Protein AF-A0A9P8F0V7-F1 (afdb_monomer_lite)

InterPro domains:
  IPR040892 RPN1, N-terminal [PF17781] (66-333)

Sequence (333 aa):
DNRPNITMAQDDKPVADKGKAPAEKQTTEVPGAKEPHEQTTKDGKKPVDLPADELNEEDQKLKDELDMLVERLLESDKSLYKPALEAIKTSIKTATSSMTAVPKPLKFLRPHYEKLEQTYESWPAGDDKNSLADTLSVLGMTYADEDRTDTLKYRLLAPSGDLGSWGHEYMRHLALEIGSDYQKRLNEERDADELVTLCLALVPFFLKHNAEADAVDILSELEMIEAIADHVDENTYARVCLYMVSMVPLLTYPDNDRFLHTAHDIYRKHNQLPHALTLAIRLNDFDLIKSDFYSTKDKNMRRQLAFVLARQKIPLELDDDEKEADPELQECL

Organism: Aureobasidium melanogenum (NCBI:txid46634)

Radius of gyration: 31.92 Å; chains: 1; bounding box: 82×89×91 Å

Foldseek 3Di:
DDDDDDDDDDDDDDDDDDDDDDDDDDDDDDDDDDDDDDDDDDDDDDPCPDPPVPQDPVLVVLLVLLVVLLVQLLDPDPVSLVVSLVVLLVQQLVQVVPVPDDGSSLVSCLVCLVVLVVSLVPDDDDPSSLSSLCVSLQSCLVNDDPPDLSVQVSCLVNVDDDPPSNHDVSLLSNLVSLLVVLVVCVVVVHDNVSSVVVLVVSLLVCQVVVNLVSNQVSCVSNVNNLCNLVNDDPVRLVVNLVNLQVCLVVDDPPVSVVSLVSNLSSCVVVVVLVSNLVSCVVNVPPVSNVCSLVVDPDPVVNLVSLLVCVVVVNDDDDDPVVCVVDVVSVVSD

Structure (mmCIF, N/CA/C/O backbone):
data_AF-A0A9P8F0V7-F1
#
_entry.id   AF-A0A9P8F0V7-F1
#
loop_
_atom_site.group_PDB
_atom_site.id
_atom_site.type_symbol
_atom_site.label_atom_id
_atom_site.label_alt_id
_atom_site.label_comp_id
_atom_site.label_asym_id
_atom_site.label_entity_id
_atom_site.label_seq_id
_atom_site.pdbx_PDB_ins_code
_atom_site.Cartn_x
_atom_site.Cartn_y
_atom_site.Cartn_z
_atom_site.occupancy
_atom_site.B_iso_or_equiv
_atom_site.auth_seq_id
_atom_site.auth_comp_id
_atom_site.auth_asym_id
_atom_site.auth_atom_id
_atom_site.pdbx_PDB_model_num
ATOM 1 N N . ASP A 1 1 ? 50.069 65.762 -10.484 1.00 34.88 1 ASP A N 1
ATOM 2 C CA . ASP A 1 1 ? 49.483 64.900 -9.447 1.00 34.88 1 ASP A CA 1
ATOM 3 C C . ASP A 1 1 ? 48.415 63.978 -10.007 1.00 34.88 1 ASP A C 1
ATOM 5 O O . ASP A 1 1 ? 47.607 64.408 -10.816 1.00 34.88 1 ASP A O 1
ATOM 9 N N . ASN A 1 2 ? 48.479 62.722 -9.560 1.00 36.66 2 ASN A N 1
ATOM 10 C CA . ASN A 1 2 ? 47.506 61.626 -9.642 1.00 36.66 2 ASN A CA 1
ATOM 11 C C . ASN A 1 2 ? 47.060 61.032 -10.997 1.00 36.66 2 ASN A C 1
ATOM 13 O O . ASN A 1 2 ? 46.128 61.474 -11.660 1.00 36.66 2 ASN A O 1
ATOM 17 N N . ARG A 1 3 ? 47.665 59.875 -11.282 1.00 26.27 3 ARG A N 1
ATOM 18 C CA . ARG A 1 3 ? 47.062 58.645 -11.841 1.00 26.27 3 ARG A CA 1
ATOM 19 C C . ARG A 1 3 ? 46.771 57.676 -10.657 1.00 26.27 3 ARG A C 1
ATOM 21 O O . ARG A 1 3 ? 47.371 57.928 -9.612 1.00 26.27 3 ARG A O 1
ATOM 28 N N . PRO A 1 4 ? 46.060 56.522 -10.782 1.00 46.91 4 PRO A N 1
ATOM 29 C CA . PRO A 1 4 ? 45.237 55.987 -11.891 1.00 46.91 4 PRO A CA 1
ATOM 30 C C . PRO A 1 4 ? 43.990 55.116 -11.488 1.00 46.91 4 PRO A C 1
ATOM 32 O O . PRO A 1 4 ? 43.710 54.906 -10.316 1.00 46.91 4 PRO A O 1
ATOM 35 N N . ASN A 1 5 ? 43.297 54.610 -12.531 1.00 30.62 5 ASN A N 1
ATOM 36 C CA . ASN A 1 5 ? 42.738 53.258 -12.818 1.00 30.62 5 ASN A CA 1
ATOM 37 C C . ASN A 1 5 ? 42.004 52.410 -11.762 1.00 30.62 5 ASN A C 1
ATOM 39 O O . ASN A 1 5 ? 42.528 52.134 -10.693 1.00 30.62 5 ASN A O 1
ATOM 43 N N . ILE A 1 6 ? 40.765 51.978 -12.053 1.00 31.33 6 ILE A N 1
ATOM 44 C CA . ILE A 1 6 ? 40.335 50.776 -12.831 1.00 31.33 6 ILE A CA 1
ATOM 45 C C . ILE A 1 6 ? 40.713 49.459 -12.134 1.00 31.33 6 ILE A C 1
ATOM 47 O O . ILE A 1 6 ? 41.853 49.006 -12.174 1.00 31.33 6 ILE A O 1
ATOM 51 N N . THR A 1 7 ? 39.690 48.849 -11.541 1.00 29.36 7 THR A N 1
ATOM 52 C CA . THR A 1 7 ? 39.641 47.562 -10.843 1.00 29.36 7 THR A CA 1
ATOM 53 C C . THR A 1 7 ? 39.190 46.445 -11.788 1.00 29.36 7 THR A C 1
ATOM 55 O O . THR A 1 7 ? 38.130 46.586 -12.390 1.00 29.36 7 THR A O 1
ATOM 58 N N . MET A 1 8 ? 39.932 45.327 -11.853 1.00 30.00 8 MET A N 1
ATOM 59 C CA . MET A 1 8 ? 39.407 43.951 -11.990 1.00 30.00 8 MET A CA 1
ATOM 60 C C . MET A 1 8 ? 40.475 42.877 -11.664 1.00 30.00 8 MET A C 1
ATOM 62 O O . MET A 1 8 ? 41.580 42.933 -12.189 1.00 30.00 8 MET A O 1
ATOM 66 N N . ALA A 1 9 ? 40.036 41.902 -10.847 1.00 29.39 9 ALA A N 1
ATOM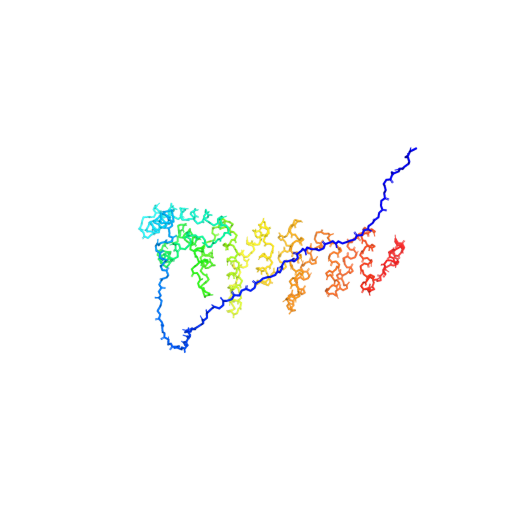 67 C CA . ALA A 1 9 ? 40.393 40.472 -10.721 1.00 29.39 9 ALA A CA 1
ATOM 68 C C . ALA A 1 9 ? 41.805 40.005 -10.275 1.00 29.39 9 ALA A C 1
ATOM 70 O O . ALA A 1 9 ? 42.769 40.163 -11.014 1.00 29.39 9 ALA A O 1
ATOM 71 N N . GLN A 1 10 ? 41.896 39.294 -9.132 1.00 27.19 10 GLN A N 1
ATOM 72 C CA . GLN A 1 10 ? 42.041 37.815 -9.043 1.00 27.19 10 GLN A CA 1
ATOM 73 C C . GLN A 1 10 ? 42.170 37.298 -7.585 1.00 27.19 10 GLN A C 1
ATOM 75 O O . GLN A 1 10 ? 42.544 38.043 -6.684 1.00 27.19 10 GLN A O 1
ATOM 80 N N . ASP A 1 11 ? 41.782 36.028 -7.413 1.00 27.75 11 ASP A N 1
ATOM 81 C CA . ASP A 1 11 ? 41.590 35.184 -6.217 1.00 27.75 11 ASP A CA 1
ATOM 82 C C . ASP A 1 11 ? 42.740 35.069 -5.192 1.00 27.75 11 ASP A C 1
ATOM 84 O O . ASP A 1 11 ? 43.901 35.027 -5.582 1.00 27.75 11 ASP A O 1
ATOM 88 N N . ASP A 1 12 ? 42.400 34.860 -3.903 1.00 28.06 12 ASP A N 1
ATOM 89 C CA . ASP A 1 12 ? 42.905 33.713 -3.114 1.00 28.06 12 ASP A CA 1
ATOM 90 C C . ASP A 1 12 ? 42.147 33.479 -1.777 1.00 28.06 12 ASP A C 1
ATOM 92 O O . ASP A 1 12 ? 41.493 34.363 -1.227 1.00 28.06 12 ASP A O 1
ATOM 96 N N . LYS A 1 13 ? 42.203 32.229 -1.302 1.00 31.02 13 LYS A N 1
ATOM 97 C CA . LYS A 1 13 ? 41.287 31.504 -0.380 1.00 31.02 13 LYS A CA 1
ATOM 98 C C . LYS A 1 13 ? 41.606 31.669 1.150 1.00 31.02 13 LYS A C 1
ATOM 100 O O . LYS A 1 13 ? 42.444 32.491 1.497 1.00 31.02 13 LYS A O 1
ATOM 105 N N . PRO A 1 14 ? 40.920 30.977 2.103 1.00 31.06 14 PRO A N 1
ATOM 106 C CA . PRO A 1 14 ? 40.156 31.565 3.218 1.00 31.06 14 PRO A CA 1
ATOM 107 C C . PRO A 1 14 ? 40.859 31.617 4.601 1.00 31.06 14 PRO A C 1
ATOM 109 O O . PRO A 1 14 ? 41.816 30.894 4.865 1.00 31.06 14 PRO A O 1
ATOM 112 N N . VAL A 1 15 ? 40.311 32.428 5.521 1.00 27.83 15 VAL A N 1
ATOM 113 C CA . VAL A 1 15 ? 40.761 32.600 6.921 1.00 27.83 15 VAL A CA 1
ATOM 114 C C . VAL A 1 15 ? 39.892 31.789 7.893 1.00 27.83 15 VAL A C 1
ATOM 116 O O . VAL A 1 15 ? 38.668 31.907 7.882 1.00 27.83 15 VAL A O 1
ATOM 119 N N . ALA A 1 16 ? 40.553 30.996 8.744 1.00 27.53 16 ALA A N 1
ATOM 120 C CA . ALA A 1 16 ? 39.988 30.213 9.841 1.00 27.53 16 ALA A CA 1
ATOM 121 C C . ALA A 1 16 ? 39.921 31.001 11.168 1.00 27.53 16 ALA A C 1
ATOM 123 O O . ALA A 1 16 ? 40.722 31.901 11.428 1.00 27.53 16 ALA A O 1
ATOM 124 N N . ASP A 1 17 ? 38.935 30.619 11.979 1.00 27.30 17 ASP A N 1
ATOM 125 C CA . ASP A 1 17 ? 38.439 31.254 13.201 1.00 27.30 17 ASP A CA 1
ATOM 126 C C . ASP A 1 17 ? 39.315 31.011 14.453 1.00 27.30 17 ASP A C 1
ATOM 128 O O . ASP A 1 17 ? 40.096 30.063 14.541 1.00 27.30 17 ASP A O 1
ATOM 132 N N . LYS A 1 18 ? 39.200 31.930 15.418 1.00 27.50 18 LYS A N 1
ATOM 133 C CA . LYS A 1 18 ? 40.089 32.163 16.564 1.00 27.50 18 LYS A CA 1
ATOM 134 C C . LYS A 1 18 ? 39.850 31.205 17.736 1.00 27.50 18 LYS A C 1
ATOM 136 O O . LYS A 1 18 ? 38.777 31.180 18.331 1.00 27.50 18 LYS A O 1
ATOM 141 N N . GLY A 1 19 ? 40.926 30.552 18.178 1.00 23.08 19 GLY A N 1
ATOM 142 C CA . GLY A 1 19 ? 41.027 29.897 19.484 1.00 23.08 19 GLY A CA 1
ATOM 143 C C . GLY A 1 19 ? 41.285 30.874 20.642 1.00 23.08 19 GLY A C 1
ATOM 144 O O . GLY A 1 19 ? 41.915 31.922 20.478 1.00 23.08 19 GLY A O 1
ATOM 145 N N . LYS A 1 20 ? 40.826 30.496 21.840 1.00 23.73 20 LYS A N 1
ATOM 146 C CA . LYS A 1 20 ? 41.122 31.151 23.122 1.00 23.73 20 LYS A CA 1
ATOM 147 C C . LYS A 1 20 ? 41.532 30.072 24.134 1.00 23.73 20 LYS A C 1
ATOM 149 O O . LYS A 1 20 ? 40.838 29.073 24.282 1.00 23.73 20 LYS A O 1
ATOM 154 N N . ALA A 1 21 ? 42.656 30.286 24.808 1.00 25.12 21 ALA A N 1
ATOM 155 C CA . ALA A 1 21 ? 43.204 29.469 25.897 1.00 25.12 21 ALA A CA 1
ATOM 156 C C . ALA A 1 21 ? 43.548 30.406 27.095 1.00 25.12 21 ALA A C 1
ATOM 158 O O . ALA A 1 21 ? 43.317 31.612 26.977 1.00 25.12 21 ALA A O 1
ATOM 159 N N . PRO A 1 22 ? 44.167 29.941 28.201 1.00 39.72 22 PRO A N 1
ATOM 160 C CA . PRO A 1 22 ? 43.560 29.200 29.323 1.00 39.72 22 PRO A CA 1
ATOM 161 C C . PRO A 1 22 ? 43.941 29.801 30.711 1.00 39.72 22 PRO A C 1
ATOM 163 O O . PRO A 1 22 ? 44.794 30.681 30.775 1.00 39.72 22 PRO A O 1
ATOM 166 N N . ALA A 1 23 ? 43.386 29.294 31.828 1.00 24.83 23 ALA A N 1
ATOM 167 C CA . ALA A 1 23 ? 44.034 29.323 33.161 1.00 24.83 23 ALA A CA 1
ATOM 168 C C . ALA A 1 23 ? 43.355 28.380 34.190 1.00 24.83 23 ALA A C 1
ATOM 170 O O . ALA A 1 23 ? 42.135 28.374 34.320 1.00 24.83 23 ALA A O 1
ATOM 171 N N . GLU A 1 24 ? 44.183 27.605 34.909 1.00 24.91 24 GLU A N 1
ATOM 172 C CA . GLU A 1 24 ? 43.903 26.674 36.032 1.00 24.91 24 GLU A CA 1
ATOM 173 C C . GLU A 1 24 ? 43.417 27.424 37.314 1.00 24.91 24 GLU A C 1
ATOM 175 O O . GLU A 1 24 ? 43.541 28.643 37.362 1.00 24.91 24 GLU A O 1
ATOM 180 N N . LYS A 1 25 ? 42.919 26.855 38.436 1.00 24.56 25 LYS A N 1
ATOM 181 C CA . LYS A 1 25 ? 43.299 25.652 39.217 1.00 24.56 25 LYS A CA 1
ATOM 182 C C . LYS A 1 25 ? 42.359 25.492 40.452 1.00 24.56 25 LYS A C 1
ATOM 184 O O . LYS A 1 25 ? 41.793 26.485 40.889 1.00 24.56 25 LYS A O 1
ATOM 189 N N . GLN A 1 26 ? 42.369 24.292 41.063 1.00 24.73 26 GLN A N 1
ATOM 190 C CA . GLN A 1 26 ? 41.984 23.888 42.450 1.00 24.73 26 GLN A CA 1
ATOM 191 C C . GLN A 1 26 ? 40.694 23.056 42.701 1.00 24.73 26 GLN A C 1
ATOM 193 O O . GLN A 1 26 ? 39.624 23.577 42.979 1.00 24.73 26 GLN A O 1
ATOM 198 N N . THR A 1 27 ? 40.888 21.723 42.659 1.00 21.28 27 THR A N 1
ATOM 199 C CA . THR A 1 27 ? 40.663 20.692 43.716 1.00 21.28 27 THR A CA 1
ATOM 200 C C . THR A 1 27 ? 39.453 20.755 44.663 1.00 21.28 27 THR A C 1
ATOM 202 O O . THR A 1 27 ? 39.392 21.653 45.495 1.00 21.28 27 THR A O 1
ATOM 205 N N . THR A 1 28 ? 38.653 19.672 44.718 1.00 24.14 28 THR A N 1
ATOM 206 C CA . THR A 1 28 ? 38.555 18.728 45.874 1.00 24.14 28 THR A CA 1
ATOM 207 C C . THR A 1 28 ? 37.617 17.519 45.610 1.00 24.14 28 THR A C 1
ATOM 209 O O . THR A 1 28 ? 36.479 17.687 45.203 1.00 24.14 28 THR A O 1
ATOM 212 N N . GLU A 1 29 ? 38.177 16.316 45.817 1.00 23.73 29 GLU A N 1
ATOM 213 C CA . GLU A 1 29 ? 37.651 15.071 46.441 1.00 23.73 29 GLU A CA 1
ATOM 214 C C . GLU A 1 29 ? 36.341 14.345 45.992 1.00 23.73 29 GLU A C 1
ATOM 216 O O . GLU A 1 29 ? 35.234 14.865 46.026 1.00 23.73 29 GLU A O 1
ATOM 221 N N . VAL A 1 30 ? 36.521 13.051 45.662 1.00 26.77 30 VAL A N 1
ATOM 222 C CA . VAL A 1 30 ? 35.570 11.902 45.499 1.00 26.77 30 VAL A CA 1
ATOM 223 C C . VAL A 1 30 ? 35.423 11.203 46.897 1.00 26.77 30 VAL A C 1
ATOM 225 O O . VAL A 1 30 ? 36.204 11.617 47.757 1.00 26.77 30 VAL A O 1
ATOM 228 N N . PRO A 1 31 ? 34.613 10.138 47.219 1.00 32.41 31 PRO A N 1
ATOM 229 C CA . PRO A 1 31 ? 33.881 9.169 46.367 1.00 32.41 31 PRO A CA 1
ATOM 230 C C . PRO A 1 31 ? 32.564 8.493 46.895 1.00 32.41 31 PRO A C 1
ATOM 232 O O . PRO A 1 31 ? 32.312 8.393 48.088 1.00 32.41 31 PRO A O 1
ATOM 235 N N . GLY A 1 32 ? 31.827 7.826 45.986 1.00 21.11 32 GLY A N 1
ATOM 236 C CA . GLY A 1 32 ? 31.455 6.399 46.148 1.00 21.11 32 GLY A CA 1
ATOM 237 C C . GLY A 1 32 ? 30.018 5.987 46.543 1.00 21.11 32 GLY A C 1
ATOM 238 O O . GLY A 1 32 ? 29.579 6.271 47.648 1.00 21.11 32 GLY A O 1
ATOM 239 N N . ALA A 1 33 ? 29.369 5.177 45.685 1.00 24.16 33 ALA A N 1
ATOM 240 C CA . ALA A 1 33 ? 28.512 4.004 46.003 1.00 24.16 33 ALA A CA 1
ATOM 241 C C . ALA A 1 33 ? 27.995 3.394 44.672 1.00 24.16 33 ALA A C 1
ATOM 243 O O . ALA A 1 33 ? 27.236 4.040 43.965 1.00 24.16 33 ALA A O 1
ATOM 244 N N . LYS A 1 34 ? 28.602 2.328 44.127 1.00 24.28 34 LYS A N 1
ATOM 245 C CA . LYS A 1 34 ? 28.298 0.888 44.318 1.00 24.28 34 LYS A CA 1
ATOM 246 C C . LYS A 1 34 ? 26.862 0.474 43.953 1.00 24.28 34 LYS A C 1
ATOM 248 O O . LYS A 1 34 ? 25.959 0.589 44.773 1.00 24.28 34 LYS A O 1
ATOM 253 N N . GLU A 1 35 ? 26.721 -0.123 42.769 1.00 25.16 35 GLU A N 1
ATOM 254 C CA . GLU A 1 35 ? 25.718 -1.164 42.499 1.00 25.16 35 GLU A CA 1
ATOM 255 C C . GLU A 1 35 ? 25.999 -2.421 43.343 1.00 25.16 35 GLU A C 1
ATOM 257 O O . GLU A 1 35 ? 27.136 -2.641 43.787 1.00 25.16 35 GLU A O 1
ATOM 262 N N . PRO A 1 36 ? 24.977 -3.270 43.543 1.00 29.27 36 PRO A N 1
ATOM 263 C CA . PRO A 1 36 ? 25.096 -4.614 42.978 1.00 29.27 36 PRO A CA 1
ATOM 264 C C . PRO A 1 36 ? 23.799 -5.175 42.364 1.00 29.27 36 PRO A C 1
ATOM 266 O O . PRO A 1 36 ? 22.681 -4.864 42.768 1.00 29.27 36 PRO A O 1
ATOM 269 N N . HIS A 1 37 ? 24.016 -6.068 41.405 1.00 25.61 37 HIS A N 1
ATOM 270 C CA . HIS A 1 37 ? 23.063 -6.885 40.659 1.00 25.61 37 HIS A CA 1
ATOM 271 C C . HIS A 1 37 ? 22.753 -8.195 41.426 1.00 25.61 37 HIS A C 1
ATOM 273 O O . HIS A 1 37 ? 23.705 -8.826 41.871 1.00 25.61 37 HIS A O 1
ATOM 279 N N . GLU A 1 38 ? 21.480 -8.612 41.569 1.00 23.61 38 GLU A N 1
ATOM 280 C CA . GLU A 1 38 ? 20.943 -9.950 41.183 1.00 23.61 38 GLU A CA 1
ATOM 281 C C . GLU A 1 38 ? 19.494 -10.245 41.656 1.00 23.61 38 GLU A C 1
ATOM 283 O O . GLU A 1 38 ? 19.180 -10.229 42.840 1.00 23.61 38 GLU A O 1
ATOM 288 N N . GLN A 1 39 ? 18.655 -10.563 40.657 1.00 24.97 39 GLN A N 1
ATOM 289 C CA . GLN A 1 39 ? 17.572 -11.563 40.557 1.00 24.97 39 GLN A CA 1
ATOM 290 C C . GLN A 1 39 ? 16.617 -11.857 41.736 1.00 24.97 39 GLN A C 1
ATOM 292 O O . GLN A 1 39 ? 17.000 -12.417 42.754 1.00 24.97 39 GLN A O 1
ATOM 297 N N . THR A 1 40 ? 15.306 -11.708 41.481 1.00 22.69 40 THR A N 1
ATOM 298 C CA . THR A 1 40 ? 14.284 -12.753 41.735 1.00 22.69 40 THR A CA 1
ATOM 299 C C . THR A 1 40 ? 13.003 -12.503 40.917 1.00 22.69 40 THR A C 1
ATOM 301 O O . THR A 1 40 ? 12.556 -11.380 40.721 1.00 22.69 40 THR A O 1
ATOM 304 N N . THR A 1 41 ? 12.437 -13.602 40.425 1.00 23.75 41 THR A N 1
ATOM 305 C CA . THR A 1 41 ? 11.204 -13.794 39.642 1.00 23.75 41 THR A CA 1
ATOM 306 C C . THR A 1 41 ? 9.900 -13.529 40.417 1.00 23.75 41 THR A C 1
ATOM 308 O O . THR A 1 41 ? 9.802 -14.009 41.547 1.00 23.75 41 THR A O 1
ATOM 311 N N . LYS A 1 42 ? 8.869 -12.937 39.781 1.00 23.66 42 LYS A N 1
ATOM 312 C CA . LYS A 1 42 ? 7.484 -13.472 39.624 1.00 23.66 42 LYS A CA 1
ATOM 313 C C . LYS A 1 42 ? 6.452 -12.402 39.224 1.00 23.66 42 LYS A C 1
ATOM 315 O O . LYS A 1 42 ? 6.444 -11.308 39.772 1.00 23.66 42 LYS A O 1
ATOM 320 N N . ASP A 1 43 ? 5.578 -12.825 38.309 1.00 27.84 43 ASP A N 1
ATOM 321 C CA . ASP A 1 43 ? 4.181 -12.444 38.057 1.00 27.84 43 ASP A CA 1
ATOM 322 C C . ASP A 1 43 ? 3.559 -11.261 38.811 1.00 27.84 43 ASP A C 1
ATOM 324 O O . ASP A 1 43 ? 3.469 -11.239 40.039 1.00 27.84 43 ASP A O 1
ATOM 328 N N . GLY A 1 44 ? 2.949 -10.364 38.035 1.00 26.66 44 GLY A N 1
ATOM 329 C CA . GLY A 1 44 ? 1.997 -9.387 38.543 1.00 26.66 44 GLY A CA 1
ATOM 330 C C . GLY A 1 44 ? 1.577 -8.374 37.489 1.00 26.66 44 GLY A C 1
ATOM 331 O O . GLY A 1 44 ? 2.093 -7.260 37.473 1.00 26.66 44 GLY A O 1
ATOM 332 N N . LYS A 1 45 ? 0.611 -8.757 36.642 1.00 42.59 45 LYS A N 1
ATOM 333 C CA . LYS A 1 45 ? -0.242 -7.852 35.852 1.00 42.59 45 LYS A CA 1
ATOM 334 C C . LYS A 1 45 ? -0.647 -6.660 36.736 1.00 42.59 45 LYS A C 1
ATOM 336 O O . LYS A 1 45 ? -1.424 -6.827 37.675 1.00 42.59 45 LYS A O 1
ATOM 341 N N . LYS A 1 46 ? -0.124 -5.466 36.454 1.00 29.50 46 LYS A N 1
ATOM 342 C CA . LYS A 1 46 ? -0.699 -4.208 36.941 1.00 29.50 46 LYS A CA 1
ATOM 343 C C . LYS A 1 46 ? -1.283 -3.471 35.740 1.00 29.50 46 LYS A C 1
ATOM 345 O O . LYS A 1 46 ? -0.563 -3.313 34.754 1.00 29.50 46 LYS A O 1
ATOM 350 N N . PRO A 1 47 ? -2.554 -3.039 35.794 1.00 36.72 47 PRO A N 1
ATOM 351 C CA . PRO A 1 47 ? -3.071 -2.118 34.800 1.00 36.72 47 PRO A CA 1
ATOM 352 C C . PRO A 1 47 ? -2.235 -0.843 34.902 1.00 36.72 47 PRO A C 1
ATOM 354 O O . PRO A 1 47 ? -1.990 -0.341 36.002 1.00 36.72 47 PRO A O 1
ATOM 357 N N . VAL A 1 48 ? -1.744 -0.355 33.768 1.00 39.25 48 VAL A N 1
ATOM 358 C CA . VAL A 1 48 ? -1.124 0.967 33.696 1.00 39.25 48 VAL A CA 1
ATOM 359 C C . VAL A 1 48 ? -2.263 1.978 33.779 1.00 39.25 48 VAL A C 1
ATOM 361 O O . VAL A 1 48 ? -2.767 2.447 32.765 1.00 39.25 48 VAL A O 1
ATOM 364 N N . ASP A 1 49 ? -2.723 2.241 34.997 1.00 46.62 49 ASP A N 1
ATOM 365 C CA . ASP A 1 49 ? -3.487 3.443 35.296 1.00 46.62 49 ASP A CA 1
ATOM 366 C C . ASP A 1 49 ? -2.451 4.569 35.395 1.00 46.62 49 ASP A C 1
ATOM 368 O O . ASP A 1 49 ? -1.535 4.517 36.224 1.00 46.62 49 ASP A O 1
ATOM 372 N N . LEU A 1 50 ? -2.506 5.517 34.460 1.00 43.78 50 LEU A N 1
ATOM 373 C CA . LEU A 1 50 ? -1.622 6.681 34.475 1.00 43.78 50 LEU A CA 1
ATOM 374 C C . LEU A 1 50 ? -1.848 7.459 35.783 1.00 43.78 50 LEU A C 1
ATOM 376 O O . LEU A 1 50 ? -2.998 7.601 36.206 1.00 43.78 50 LEU A O 1
ATOM 380 N N . PRO A 1 51 ? -0.794 7.992 36.428 1.00 44.81 51 PRO A N 1
ATOM 381 C CA . PRO A 1 51 ? -0.985 8.919 37.533 1.00 44.81 51 PRO A CA 1
ATOM 382 C C . PRO A 1 51 ? -1.833 10.103 37.049 1.00 44.81 51 PRO A C 1
ATOM 384 O O . PRO A 1 51 ? -1.529 10.722 36.031 1.00 44.81 51 PRO A O 1
ATOM 387 N N . ALA A 1 52 ? -2.903 10.406 37.787 1.00 48.44 52 ALA A N 1
ATOM 388 C CA . ALA A 1 52 ? -3.874 11.457 37.471 1.00 48.44 52 ALA A CA 1
ATOM 389 C C . ALA A 1 52 ? -3.260 12.871 37.338 1.00 48.44 52 ALA A C 1
ATOM 391 O O . ALA A 1 52 ? -3.933 13.782 36.869 1.00 48.44 52 ALA A O 1
ATOM 392 N N . ASP A 1 53 ? -1.985 13.044 37.701 1.00 45.12 53 ASP A N 1
ATOM 393 C CA . ASP A 1 53 ? -1.256 14.317 37.692 1.00 45.12 53 ASP A CA 1
ATOM 394 C C . ASP A 1 53 ? -0.730 14.761 36.305 1.00 45.12 53 ASP A C 1
ATOM 396 O O . ASP A 1 53 ? -0.162 15.847 36.200 1.00 45.12 53 ASP A O 1
ATOM 400 N N . GLU A 1 54 ? -0.927 13.983 35.228 1.00 52.91 54 GLU A N 1
ATOM 401 C CA . GLU A 1 54 ? -0.583 14.393 33.844 1.00 52.91 54 GLU A CA 1
ATOM 402 C C . GLU A 1 54 ? -1.796 14.686 32.938 1.00 52.91 54 GLU A C 1
ATOM 404 O O . GLU A 1 54 ? -1.626 15.101 31.788 1.00 52.91 54 GLU A O 1
ATOM 409 N N . LEU A 1 55 ? -3.027 14.489 33.420 1.00 57.44 55 LEU A N 1
ATOM 410 C CA . LEU A 1 55 ? -4.235 14.768 32.639 1.00 57.44 55 LEU A CA 1
ATOM 411 C C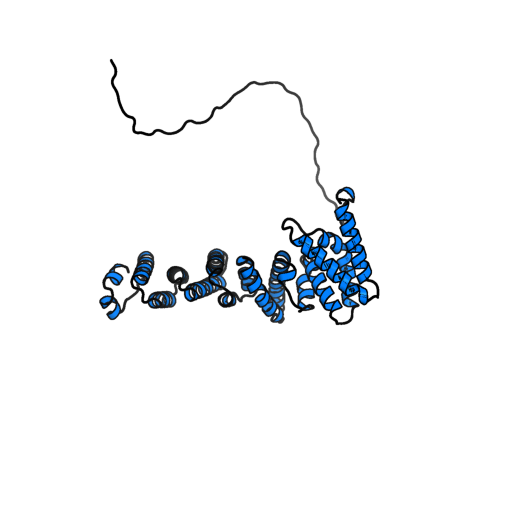 . LEU A 1 55 ? -4.625 16.239 32.802 1.00 57.44 55 LEU A C 1
ATOM 413 O O . LEU A 1 55 ? -5.019 16.679 33.880 1.00 57.44 55 LEU A O 1
ATOM 417 N N . ASN A 1 56 ? -4.531 17.010 31.718 1.00 79.00 56 ASN A N 1
ATOM 418 C CA . ASN A 1 56 ? -5.071 18.368 31.687 1.00 79.00 56 ASN A CA 1
ATOM 419 C C . ASN A 1 56 ? -6.606 18.316 31.866 1.00 79.00 56 ASN A C 1
ATOM 421 O O . ASN A 1 56 ? -7.228 17.315 31.506 1.00 79.00 56 ASN A O 1
ATOM 425 N N . GLU A 1 57 ? -7.251 19.380 32.363 1.00 80.44 57 GLU A N 1
ATOM 426 C CA . GLU A 1 57 ? -8.713 19.381 32.610 1.00 80.44 57 GLU A CA 1
ATOM 427 C C . GLU A 1 57 ? -9.543 19.014 31.363 1.00 80.44 57 GLU A C 1
ATOM 429 O O . GLU A 1 57 ? -10.637 18.461 31.470 1.00 80.44 57 GLU A O 1
ATOM 434 N N . GLU A 1 58 ? -9.028 19.310 30.169 1.00 79.00 58 GLU A N 1
ATOM 435 C CA . GLU A 1 58 ? -9.641 18.928 28.892 1.00 79.00 58 GLU A CA 1
ATOM 436 C C . GLU A 1 58 ? -9.550 17.422 28.610 1.00 79.00 58 GLU A C 1
ATOM 438 O O . GLU A 1 58 ? -10.508 16.836 28.109 1.00 79.00 58 GLU A O 1
ATOM 443 N N . ASP A 1 59 ? -8.441 16.774 28.974 1.00 82.56 59 ASP A N 1
ATOM 444 C CA . ASP A 1 59 ? -8.262 15.335 28.771 1.00 82.56 59 ASP A CA 1
ATOM 445 C C . ASP A 1 59 ? -9.138 14.524 29.728 1.00 82.56 59 ASP A C 1
ATOM 447 O O . ASP A 1 59 ? -9.687 13.495 29.336 1.00 82.56 59 ASP A O 1
ATOM 451 N N . GLN A 1 60 ? -9.304 15.000 30.967 1.00 84.44 60 GLN A N 1
ATOM 452 C CA . GLN A 1 60 ? -10.203 14.363 31.926 1.00 84.44 60 GLN A CA 1
ATOM 453 C C . GLN A 1 60 ? -11.660 14.455 31.458 1.00 84.44 60 GLN A C 1
ATOM 455 O O . GLN A 1 60 ? -12.364 13.452 31.474 1.00 84.44 60 GLN A O 1
ATOM 460 N N . LYS A 1 61 ? -12.090 15.616 30.943 1.00 86.00 61 LYS A N 1
ATOM 461 C CA . LYS A 1 61 ? -13.427 15.765 30.341 1.00 86.00 61 LYS A CA 1
ATOM 462 C C . LYS A 1 61 ? -13.634 14.825 29.158 1.00 86.00 61 LYS A C 1
ATOM 464 O O . LYS A 1 61 ? -14.696 14.224 29.048 1.00 86.00 61 LYS A O 1
ATOM 469 N N . LEU A 1 62 ? -12.627 14.687 28.295 1.00 85.69 62 LEU A N 1
ATOM 470 C CA . LEU A 1 62 ? -12.682 13.770 27.159 1.00 85.69 62 LEU A CA 1
ATOM 471 C C . LEU A 1 62 ? -12.803 12.311 27.618 1.00 85.69 62 LEU A C 1
ATOM 473 O O . LEU A 1 62 ? -13.580 11.555 27.043 1.00 85.69 62 LEU A O 1
ATOM 477 N N . LYS A 1 63 ? -12.057 11.915 28.655 1.00 87.06 63 LYS A N 1
ATOM 478 C CA . LYS A 1 63 ? -12.169 10.584 29.259 1.00 87.06 63 LYS A CA 1
ATOM 479 C C . LYS A 1 63 ? -13.572 10.351 29.825 1.00 87.06 63 LYS A C 1
ATOM 481 O O . LYS A 1 63 ? -14.195 9.359 29.467 1.00 87.06 63 LYS A O 1
ATOM 486 N N . ASP A 1 64 ? -14.088 11.284 30.621 1.00 88.38 64 ASP A N 1
ATOM 487 C CA . ASP A 1 64 ? -15.415 11.174 31.239 1.00 88.38 64 ASP A CA 1
ATOM 488 C C . ASP A 1 64 ? -16.537 11.107 30.180 1.00 88.38 64 ASP A C 1
ATOM 490 O O . ASP A 1 64 ? -17.501 10.355 30.327 1.00 88.38 64 ASP A O 1
ATOM 494 N N . GLU A 1 65 ? -16.413 11.867 29.085 1.00 88.88 65 GLU A N 1
ATOM 495 C CA . GLU A 1 65 ? -17.352 11.816 27.960 1.00 88.88 65 GLU A CA 1
ATOM 496 C C . GLU A 1 65 ? -17.315 10.456 27.253 1.00 88.88 65 GLU A C 1
ATOM 498 O O . GLU A 1 65 ? -18.368 9.869 27.003 1.00 88.88 65 GLU A O 1
ATOM 503 N N . LEU A 1 66 ? -16.121 9.934 26.960 1.00 88.31 66 LEU A N 1
ATOM 504 C CA . LEU A 1 66 ? -15.951 8.622 26.334 1.00 88.31 66 LEU A CA 1
ATOM 505 C C . LEU A 1 66 ? -16.465 7.488 27.230 1.00 88.31 66 LEU A C 1
ATOM 507 O O . LEU A 1 66 ? -17.160 6.604 26.733 1.00 88.31 66 LEU A O 1
ATOM 511 N N . ASP A 1 67 ? -16.188 7.541 28.533 1.00 88.88 67 ASP A N 1
ATOM 512 C CA . ASP A 1 67 ? -16.676 6.569 29.516 1.00 88.88 67 ASP A CA 1
ATOM 513 C C . ASP A 1 67 ? -18.210 6.545 29.537 1.00 88.88 67 ASP A C 1
ATOM 515 O O . ASP A 1 67 ? -18.830 5.487 29.427 1.00 88.88 67 ASP A O 1
ATOM 519 N N . MET A 1 68 ? -18.833 7.723 29.566 1.00 90.50 68 MET A N 1
ATOM 520 C CA . MET A 1 68 ? -20.286 7.866 29.538 1.00 90.50 68 MET A CA 1
ATOM 521 C C . MET A 1 68 ? -20.901 7.365 28.215 1.00 90.50 68 MET A C 1
ATOM 523 O O . MET A 1 68 ? -21.962 6.734 28.217 1.00 90.50 68 MET A O 1
ATOM 527 N N . LEU A 1 69 ? -20.241 7.591 27.072 1.00 88.12 69 LEU A N 1
ATOM 528 C CA . LEU A 1 69 ? -20.678 7.051 25.778 1.00 88.12 69 LEU A CA 1
ATOM 529 C C . LEU A 1 69 ? -20.587 5.520 25.734 1.00 88.12 69 LEU A C 1
ATOM 531 O O . LEU A 1 69 ? -21.484 4.881 25.187 1.00 88.12 69 LEU A O 1
ATOM 535 N N . VAL A 1 70 ? -19.547 4.930 26.328 1.00 88.31 70 VAL A N 1
ATOM 536 C CA . VAL A 1 70 ? -19.403 3.471 26.449 1.00 88.31 70 VAL A CA 1
ATOM 537 C C . VAL A 1 70 ? -20.477 2.884 27.365 1.00 88.31 70 VAL A C 1
ATOM 539 O O . VAL A 1 70 ? -21.072 1.866 27.019 1.00 88.31 70 VAL A O 1
ATOM 542 N N . GLU A 1 71 ? -20.782 3.522 28.496 1.00 87.56 71 GLU A N 1
ATOM 543 C CA . GLU A 1 71 ? -21.860 3.074 29.389 1.00 87.56 71 GLU A CA 1
ATOM 544 C C . GLU A 1 71 ? -23.216 3.040 28.675 1.00 87.56 71 GLU A C 1
ATOM 546 O O . GLU A 1 71 ? -23.934 2.046 28.770 1.00 87.56 71 GLU A O 1
ATOM 551 N N . ARG A 1 72 ? -23.523 4.049 27.850 1.00 86.75 72 ARG A N 1
ATOM 552 C CA . ARG A 1 72 ? -24.737 4.053 27.014 1.00 86.75 72 ARG A CA 1
ATOM 553 C C . ARG A 1 72 ? -24.800 2.896 26.016 1.00 86.75 72 ARG A C 1
ATOM 555 O O . ARG A 1 72 ? -25.894 2.460 25.670 1.00 86.75 72 ARG A O 1
ATOM 562 N N . LEU A 1 73 ? -23.656 2.403 25.539 1.00 83.62 73 LEU A N 1
ATOM 563 C CA . LEU A 1 73 ? -23.601 1.225 24.665 1.00 83.62 73 LEU A CA 1
ATOM 564 C C . LEU A 1 73 ? -23.825 -0.085 25.433 1.00 83.62 73 LEU A C 1
ATOM 566 O O . LEU A 1 73 ? -24.295 -1.057 24.847 1.00 83.62 73 LEU A O 1
ATOM 570 N N . LEU A 1 74 ? -23.518 -0.110 26.733 1.00 83.38 74 LEU A N 1
ATOM 571 C CA . LEU A 1 74 ? -23.754 -1.257 27.617 1.00 83.38 74 LEU A CA 1
ATOM 572 C C . LEU A 1 74 ? -25.209 -1.340 28.101 1.00 83.38 74 LEU A C 1
ATOM 574 O O . LEU A 1 74 ? -25.689 -2.417 28.463 1.00 83.38 74 LEU A O 1
ATOM 578 N N . GLU A 1 75 ? -25.918 -0.214 28.124 1.00 84.50 75 GLU A N 1
ATOM 579 C CA . GLU A 1 75 ? -27.341 -0.159 28.449 1.00 84.50 75 GLU A CA 1
ATOM 580 C C . GLU A 1 75 ? -28.205 -0.843 27.380 1.00 84.50 75 GLU A C 1
ATOM 582 O O . GLU A 1 75 ? -27.773 -1.098 26.265 1.00 84.50 75 GLU A O 1
ATOM 587 N N . SER A 1 76 ? -29.462 -1.164 27.698 1.00 76.75 76 SER A N 1
ATOM 588 C CA . SER A 1 76 ? -30.360 -1.895 26.783 1.00 76.75 76 SER A CA 1
ATOM 589 C C . SER A 1 76 ? -31.090 -1.011 25.756 1.00 76.75 76 SER A C 1
ATOM 591 O O . SER A 1 76 ? -31.871 -1.530 24.953 1.00 76.75 76 SER A O 1
ATOM 593 N N . ASP A 1 77 ? -30.900 0.313 25.794 1.00 79.75 77 ASP A N 1
ATOM 594 C CA . ASP A 1 77 ? -31.628 1.249 24.932 1.00 79.75 77 ASP A CA 1
ATOM 595 C C . ASP A 1 77 ? -30.979 1.387 23.546 1.00 79.75 77 ASP A C 1
ATOM 597 O O . ASP A 1 77 ? -30.056 2.170 23.318 1.00 79.75 77 ASP A O 1
ATOM 601 N N . LYS A 1 78 ? -31.547 0.661 22.578 1.00 78.44 78 LYS A N 1
ATOM 602 C CA . LYS A 1 78 ? -31.105 0.660 21.177 1.00 78.44 78 LYS A CA 1
ATOM 603 C C . LYS A 1 78 ? -31.175 2.028 20.496 1.00 78.44 78 LYS A C 1
ATOM 605 O O . LYS A 1 78 ? -30.478 2.247 19.510 1.00 78.44 78 LYS A O 1
ATOM 610 N N . SER A 1 79 ? -32.006 2.954 20.982 1.00 82.44 79 SER A N 1
ATOM 611 C CA . SER A 1 79 ? -32.119 4.287 20.374 1.00 82.44 79 SER A CA 1
ATOM 612 C C . SER A 1 79 ? -30.868 5.146 20.590 1.00 82.44 79 SER A C 1
ATOM 614 O O . SER A 1 79 ? -30.592 6.044 19.792 1.00 82.44 79 SER A O 1
ATOM 616 N N . LEU A 1 80 ? -30.087 4.839 21.631 1.00 83.50 80 LEU A N 1
ATOM 617 C CA . LEU A 1 80 ? -28.898 5.593 22.024 1.00 83.50 80 LEU A CA 1
ATOM 618 C C . LEU A 1 80 ? -27.607 5.048 21.407 1.00 83.50 80 LEU A C 1
ATOM 620 O O . LEU A 1 80 ? -26.616 5.778 21.350 1.00 83.50 80 LEU A O 1
ATOM 624 N N . TYR A 1 81 ? -27.617 3.817 20.887 1.00 84.88 81 TYR A N 1
ATOM 625 C CA . TYR A 1 81 ? -26.419 3.170 20.347 1.00 84.88 81 TYR A CA 1
ATOM 626 C C . TYR A 1 81 ? -25.819 3.924 19.172 1.00 84.88 81 TYR A C 1
ATOM 628 O O . TYR A 1 81 ? -24.634 4.248 19.177 1.00 84.88 81 TYR A O 1
ATOM 636 N N . LYS A 1 82 ? -26.640 4.256 18.176 1.00 84.44 82 LYS A N 1
ATOM 637 C CA . LYS A 1 82 ? -26.167 4.938 16.973 1.00 84.44 82 LYS A CA 1
ATOM 638 C C . LYS A 1 82 ? -25.592 6.333 17.274 1.00 84.44 82 LYS A C 1
ATOM 640 O O . LYS A 1 82 ? -24.465 6.583 16.854 1.00 84.44 82 LYS A O 1
ATOM 645 N N . PRO A 1 83 ? -26.269 7.223 18.031 1.00 88.31 83 PRO A N 1
ATOM 646 C CA . PRO A 1 83 ? -25.675 8.495 18.450 1.00 88.31 83 PRO A CA 1
ATOM 647 C C . PRO A 1 83 ? -24.380 8.333 19.252 1.00 88.31 83 PRO A C 1
ATOM 649 O O . PRO A 1 83 ? -23.440 9.098 19.043 1.00 88.31 83 PRO A O 1
ATOM 652 N N . ALA A 1 84 ? -24.318 7.346 20.152 1.00 88.56 84 ALA A N 1
ATOM 653 C CA . ALA A 1 84 ? -23.134 7.118 20.971 1.00 88.56 84 ALA A CA 1
ATOM 654 C C . ALA A 1 84 ? -21.941 6.627 20.136 1.00 88.56 84 ALA A C 1
ATOM 656 O O . ALA A 1 84 ? -20.841 7.159 20.274 1.00 88.56 84 ALA A O 1
ATOM 657 N N . LEU A 1 85 ? -22.167 5.683 19.216 1.00 85.88 85 LEU A N 1
ATOM 658 C CA . LEU A 1 85 ? -21.143 5.213 18.284 1.00 85.88 85 LEU A CA 1
ATOM 659 C C . LEU A 1 85 ? -20.644 6.352 17.395 1.00 85.88 85 LEU A C 1
ATOM 661 O O . LEU A 1 85 ? -19.440 6.560 17.319 1.00 85.88 85 LEU A O 1
ATOM 665 N N . GLU A 1 86 ? -21.531 7.133 16.778 1.00 87.50 86 GLU A N 1
ATOM 666 C CA . GLU A 1 86 ? -21.121 8.258 15.923 1.00 87.50 86 GLU A CA 1
ATOM 667 C C . GLU A 1 86 ? -20.309 9.317 16.685 1.00 87.50 86 GLU A C 1
ATOM 669 O O . GLU A 1 86 ? -19.331 9.849 16.151 1.00 87.50 86 GLU A O 1
ATOM 674 N N . ALA A 1 87 ? -20.654 9.586 17.949 1.00 88.56 87 ALA A N 1
ATOM 675 C CA . ALA A 1 87 ? -19.871 10.472 18.807 1.00 88.56 87 ALA A CA 1
ATOM 676 C C . ALA A 1 87 ? -18.462 9.910 19.062 1.00 88.56 87 ALA A C 1
ATOM 678 O O . ALA A 1 87 ? -17.478 10.621 18.858 1.00 88.56 87 ALA A O 1
ATOM 679 N N . ILE A 1 88 ? -18.342 8.620 19.401 1.00 87.81 88 ILE A N 1
ATOM 680 C CA . ILE A 1 88 ? -17.041 7.951 19.573 1.00 87.81 88 ILE A CA 1
ATOM 681 C C . ILE A 1 88 ? -16.221 8.015 18.276 1.00 87.81 88 ILE A C 1
ATOM 683 O O . ILE A 1 88 ? -15.056 8.419 18.306 1.00 87.81 88 ILE A O 1
ATOM 687 N N . LYS A 1 89 ? -16.824 7.679 17.126 1.00 87.69 89 LYS A N 1
ATOM 688 C CA . LYS A 1 89 ? -16.158 7.736 15.812 1.00 87.69 89 LYS A CA 1
ATOM 689 C C . LYS A 1 89 ? -15.637 9.141 15.515 1.00 87.69 89 LYS A C 1
ATOM 691 O O . LYS A 1 89 ? -14.498 9.297 15.077 1.00 87.69 89 LYS A O 1
ATOM 696 N N . THR A 1 90 ? -16.448 10.162 15.783 1.00 88.12 90 THR A N 1
ATOM 697 C CA . THR A 1 90 ? -16.085 11.570 15.570 1.00 88.12 90 THR A CA 1
ATOM 698 C C . THR A 1 90 ? -14.922 11.991 16.467 1.00 88.12 90 THR A C 1
ATOM 700 O O . THR A 1 90 ? -13.970 12.607 15.977 1.00 88.12 90 THR A O 1
ATOM 703 N N . SER A 1 91 ? -14.948 11.615 17.748 1.00 86.25 91 SER A N 1
ATOM 704 C CA . SER A 1 91 ? -13.869 11.905 18.700 1.00 86.25 91 SER A CA 1
ATOM 705 C C . SER A 1 91 ? -12.550 11.254 18.288 1.00 86.25 91 SER A C 1
ATOM 707 O O . SER A 1 91 ? -11.507 11.909 18.320 1.00 86.25 91 SER A O 1
ATOM 709 N N . ILE A 1 92 ? -12.588 9.998 17.828 1.00 84.88 92 ILE A N 1
ATOM 710 C CA . ILE A 1 92 ? -11.403 9.302 17.312 1.00 84.88 92 ILE A CA 1
ATOM 711 C C . ILE A 1 92 ? -10.871 10.020 16.066 1.00 84.88 92 ILE A C 1
ATOM 713 O O . ILE A 1 92 ? -9.725 10.457 16.070 1.00 84.88 92 ILE A O 1
ATOM 717 N N . LYS A 1 93 ? -11.695 10.221 15.029 1.00 83.38 93 LYS A N 1
ATOM 718 C CA . LYS A 1 93 ? -11.269 10.845 13.759 1.00 83.38 93 LYS A CA 1
ATOM 719 C C . LYS A 1 93 ? -10.680 12.242 13.954 1.00 83.38 93 LYS A C 1
ATOM 721 O O . LYS A 1 93 ? -9.659 12.574 13.354 1.00 83.38 93 LYS A O 1
ATOM 726 N N . THR A 1 94 ? -11.294 13.044 14.825 1.00 82.88 94 THR A N 1
ATOM 727 C CA . THR A 1 94 ? -10.810 14.394 15.143 1.00 82.88 94 THR A CA 1
ATOM 728 C C . THR A 1 94 ? -9.429 14.336 15.792 1.00 82.88 94 THR A C 1
ATOM 730 O O . THR A 1 94 ? -8.534 15.072 15.379 1.00 82.88 94 THR A O 1
ATOM 733 N N . ALA A 1 95 ? -9.213 13.418 16.738 1.00 78.44 95 ALA A N 1
ATOM 734 C CA . ALA A 1 95 ? -7.925 13.264 17.410 1.00 78.44 95 ALA A CA 1
ATOM 735 C C . ALA A 1 95 ? -6.831 12.670 16.502 1.00 78.44 95 ALA A C 1
ATOM 737 O O . ALA A 1 95 ? -5.671 13.061 16.622 1.00 78.44 95 ALA A O 1
ATOM 738 N N . THR A 1 96 ? -7.181 11.770 15.578 1.00 68.69 96 THR A N 1
ATOM 739 C CA . THR A 1 96 ? -6.224 11.112 14.667 1.00 68.69 96 THR A CA 1
ATOM 740 C C . THR A 1 96 ? -5.680 12.040 13.576 1.00 68.69 96 THR A C 1
ATOM 742 O O . THR A 1 96 ? -4.615 11.780 13.027 1.00 68.69 96 THR A O 1
ATOM 745 N N . SER A 1 97 ? -6.336 13.171 13.292 1.00 67.19 97 SER A N 1
ATOM 746 C CA . SER A 1 97 ? -5.780 14.200 12.398 1.00 67.19 97 SER A CA 1
ATOM 747 C C . SER A 1 97 ? -4.473 14.835 12.909 1.00 67.19 97 SER A C 1
ATOM 749 O O . SER A 1 97 ? -3.729 15.432 12.130 1.00 67.19 97 SER A O 1
ATOM 751 N N . SER A 1 98 ? -4.160 14.687 14.203 1.00 58.69 98 SER A N 1
ATOM 752 C CA . SER A 1 98 ? -2.911 15.154 14.804 1.00 58.69 98 SER A CA 1
ATOM 753 C C . SER A 1 98 ? -1.848 14.053 14.725 1.00 58.69 98 SER A C 1
ATOM 755 O O . SER A 1 98 ? -1.779 13.170 15.573 1.00 58.69 98 SER A O 1
ATOM 757 N N . MET A 1 99 ? -1.001 14.132 13.699 1.00 50.34 99 MET A N 1
ATOM 758 C CA . MET A 1 99 ? 0.000 13.147 13.241 1.00 50.34 99 MET A CA 1
ATOM 759 C C . MET A 1 99 ? 1.164 12.840 14.224 1.00 50.34 99 MET A C 1
ATOM 761 O O . MET A 1 99 ? 2.240 12.435 13.799 1.00 50.34 99 MET A O 1
ATOM 765 N N . THR A 1 100 ? 1.015 13.088 15.531 1.00 56.25 100 THR A N 1
ATOM 766 C CA . THR A 1 100 ? 2.145 13.192 16.479 1.00 56.25 100 THR A CA 1
ATOM 767 C C . THR A 1 100 ? 2.161 12.179 17.627 1.00 56.25 100 THR A C 1
ATOM 769 O O . THR A 1 100 ? 3.174 12.094 18.318 1.00 56.25 100 THR A O 1
ATOM 772 N N . ALA A 1 101 ? 1.108 11.385 17.846 1.00 62.09 101 ALA A N 1
ATOM 773 C CA . ALA A 1 101 ? 1.096 10.308 18.845 1.00 62.09 101 ALA A CA 1
ATOM 774 C C . ALA A 1 101 ? -0.125 9.391 18.672 1.00 62.09 101 ALA A C 1
ATOM 776 O O . ALA A 1 101 ? -1.107 9.792 18.052 1.00 62.09 101 ALA A O 1
ATOM 777 N N . VAL A 1 102 ? -0.106 8.210 19.315 1.00 65.69 102 VAL A N 1
ATOM 778 C CA . VAL A 1 102 ? -1.316 7.389 19.514 1.00 65.69 102 VAL A CA 1
ATOM 779 C C . VAL A 1 102 ? -2.421 8.279 20.107 1.00 65.69 102 VAL A C 1
ATOM 781 O O . VAL A 1 102 ? -2.225 8.794 21.220 1.00 65.69 102 VAL A O 1
ATOM 784 N N . PRO A 1 103 ? -3.553 8.469 19.400 1.00 75.94 103 PRO A N 1
ATOM 785 C CA . PRO A 1 103 ? -4.606 9.383 19.818 1.00 75.94 103 PRO A CA 1
ATOM 786 C C . PRO A 1 103 ? -5.086 9.095 21.243 1.00 75.94 103 PRO A C 1
ATOM 788 O O . PRO A 1 103 ? -5.365 7.949 21.603 1.00 75.94 103 PRO A O 1
ATOM 791 N N . LYS A 1 104 ? -5.220 10.144 22.063 1.00 81.19 104 LYS A N 1
ATOM 792 C CA . LYS A 1 104 ? -5.715 10.027 23.446 1.00 81.19 104 LYS A CA 1
ATOM 793 C C . LYS A 1 104 ? -7.068 9.300 23.551 1.00 81.19 104 LYS A C 1
ATOM 795 O O . LYS A 1 104 ? -7.176 8.462 24.444 1.00 81.19 104 LYS A O 1
ATOM 800 N N . PRO A 1 105 ? -8.049 9.501 22.638 1.00 83.31 105 PRO A N 1
ATOM 801 C CA . PRO A 1 105 ? -9.291 8.727 22.662 1.00 83.31 105 PRO A CA 1
ATOM 802 C C . PRO A 1 105 ? -9.076 7.214 22.628 1.00 83.31 105 PRO A C 1
ATOM 804 O O . PRO A 1 105 ? -9.732 6.496 23.372 1.00 83.31 105 PRO A O 1
ATOM 807 N N . LEU A 1 106 ? -8.123 6.721 21.828 1.00 81.62 106 LEU A N 1
ATOM 808 C CA . LEU A 1 106 ? -7.828 5.287 21.769 1.00 81.62 106 LEU A CA 1
ATOM 809 C C . LEU A 1 106 ? -7.259 4.791 23.103 1.00 81.62 106 LEU A C 1
ATOM 811 O O . LEU A 1 106 ? -7.672 3.748 23.602 1.00 81.62 106 LEU A O 1
ATOM 815 N N . LYS A 1 107 ? -6.377 5.576 23.738 1.00 82.50 107 LYS A N 1
ATOM 816 C CA . LYS A 1 107 ? -5.831 5.244 25.065 1.00 82.50 107 LYS A CA 1
ATOM 817 C C . LYS A 1 107 ? -6.918 5.172 26.140 1.00 82.50 107 LYS A C 1
ATOM 819 O O . LYS A 1 107 ? -6.858 4.281 26.981 1.00 82.50 107 LYS A O 1
ATOM 824 N N . PHE A 1 108 ? -7.893 6.081 26.115 1.00 85.12 108 PHE A N 1
ATOM 825 C CA . PHE A 1 108 ? -8.995 6.107 27.085 1.00 85.12 108 PHE A CA 1
ATOM 826 C C . PHE A 1 108 ? -10.047 5.027 26.832 1.00 85.12 108 PHE A C 1
ATOM 828 O O . PHE A 1 108 ? -10.643 4.536 27.782 1.00 85.12 108 PHE A O 1
ATOM 835 N N . LEU A 1 109 ? -10.235 4.608 25.580 1.00 85.31 109 LEU A N 1
ATOM 836 C CA . LEU A 1 109 ? -11.153 3.523 25.227 1.00 85.31 109 LEU A CA 1
ATOM 837 C C . LEU A 1 109 ? -10.540 2.128 25.427 1.00 85.31 109 LEU A C 1
ATOM 839 O O . LEU A 1 109 ? -11.279 1.158 25.592 1.00 85.31 109 LEU A O 1
ATOM 843 N N . ARG A 1 110 ? -9.205 2.014 25.481 1.00 83.69 110 ARG A N 1
ATOM 844 C CA . ARG A 1 110 ? -8.481 0.744 25.674 1.00 83.69 110 ARG A CA 1
ATOM 845 C C . ARG A 1 110 ? -8.973 -0.089 26.877 1.00 83.69 110 ARG A C 1
ATOM 847 O O . ARG A 1 110 ? -9.176 -1.287 26.694 1.00 83.69 110 ARG A O 1
ATOM 854 N N . PRO A 1 111 ? -9.214 0.472 28.082 1.00 87.25 111 PRO A N 1
ATOM 855 C CA . PRO A 1 111 ? -9.709 -0.296 29.231 1.00 87.25 111 PRO A CA 1
ATOM 856 C C . PRO A 1 111 ? -11.122 -0.863 29.041 1.00 87.25 111 PRO A C 1
ATOM 858 O O . PRO A 1 111 ? -11.496 -1.821 29.715 1.00 87.25 111 PRO A O 1
ATOM 861 N N . HIS A 1 112 ? -11.913 -0.282 28.137 1.00 86.56 112 HIS A N 1
ATOM 862 C CA . HIS A 1 112 ? -13.280 -0.722 27.856 1.00 86.56 112 HIS A CA 1
ATOM 863 C C . HIS A 1 112 ? -13.372 -1.729 26.714 1.00 86.56 112 HIS A C 1
ATOM 865 O O . HIS A 1 112 ? -14.461 -2.242 26.461 1.00 86.56 112 HIS A O 1
ATOM 871 N N . TYR A 1 113 ? -12.256 -2.043 26.050 1.00 86.56 113 TYR A N 1
ATOM 872 C CA . TYR A 1 113 ? -12.237 -2.903 24.869 1.00 86.56 113 TYR A CA 1
ATOM 873 C C . TYR A 1 113 ? -12.923 -4.252 25.117 1.00 86.56 113 TYR A C 1
ATOM 875 O O . TYR A 1 113 ? -13.896 -4.571 24.445 1.00 86.56 113 TYR A O 1
ATOM 883 N N . GLU A 1 114 ? -12.524 -4.983 26.164 1.00 87.31 114 GLU A N 1
ATOM 884 C CA . GLU A 1 114 ? -13.116 -6.288 26.510 1.00 87.31 114 GLU A CA 1
ATOM 885 C C . GLU A 1 114 ? -14.633 -6.212 26.762 1.00 87.31 114 GLU A C 1
ATOM 887 O O . GLU A 1 114 ? -15.377 -7.130 26.412 1.00 87.31 114 GLU A O 1
ATOM 892 N N . LYS A 1 115 ? -15.122 -5.112 27.353 1.00 87.75 115 LYS A N 1
ATOM 893 C CA . LYS A 1 115 ? -16.563 -4.911 27.580 1.00 87.75 115 LYS A CA 1
ATOM 894 C C . LYS A 1 115 ? -17.297 -4.672 26.264 1.00 87.75 115 LYS A C 1
ATOM 896 O O . LYS A 1 115 ? -18.396 -5.192 26.070 1.00 87.75 115 LYS A O 1
ATOM 901 N N . LEU A 1 116 ? -16.698 -3.900 25.359 1.00 86.50 116 LEU A N 1
ATOM 902 C CA . LEU A 1 116 ? -17.246 -3.648 24.028 1.00 86.50 116 LEU A CA 1
ATOM 903 C C . LEU A 1 116 ? -17.260 -4.928 23.176 1.00 86.50 116 LEU A C 1
ATOM 905 O O . LEU A 1 116 ? -18.237 -5.153 22.466 1.00 86.50 116 LEU A O 1
ATOM 909 N N . GLU A 1 117 ? -16.262 -5.809 23.312 1.00 88.00 117 GLU A N 1
ATOM 910 C CA . GLU A 1 117 ? -16.272 -7.136 22.675 1.00 88.00 117 GLU A CA 1
ATOM 911 C C . GLU A 1 117 ? -17.439 -7.997 23.181 1.00 88.00 117 GLU A C 1
ATOM 913 O O . GLU A 1 117 ? -18.212 -8.535 22.392 1.00 88.00 117 GLU A O 1
ATOM 918 N N . GLN A 1 118 ? -17.635 -8.079 24.501 1.00 89.00 118 GLN A N 1
ATOM 919 C CA . GLN A 1 118 ? -18.769 -8.815 25.079 1.00 89.00 118 GLN A CA 1
ATOM 920 C C . GLN A 1 118 ? -20.118 -8.241 24.624 1.00 89.00 118 GLN A C 1
ATOM 922 O O . GLN A 1 118 ? -21.063 -8.983 24.345 1.00 89.00 118 GLN A O 1
ATOM 927 N N . THR A 1 119 ? -20.197 -6.915 24.510 1.00 86.38 119 THR A N 1
ATOM 928 C CA . THR A 1 119 ? -21.382 -6.210 24.007 1.00 86.38 119 THR A CA 1
ATOM 929 C C . THR A 1 119 ? -21.657 -6.588 22.557 1.00 86.38 119 THR A C 1
ATOM 931 O O . THR A 1 119 ? -22.782 -6.968 22.229 1.00 86.38 119 THR A O 1
ATOM 934 N N . TYR A 1 120 ? -20.625 -6.588 21.712 1.00 87.94 120 TYR A N 1
ATOM 935 C CA . TYR A 1 120 ? -20.713 -7.003 20.315 1.00 87.94 120 TYR A CA 1
ATOM 936 C C . TYR A 1 120 ? -21.240 -8.436 20.157 1.00 87.94 120 TYR A C 1
ATOM 938 O O . TYR A 1 120 ? -22.133 -8.680 19.339 1.00 87.94 120 TYR A O 1
ATOM 946 N N . GLU A 1 121 ? -20.748 -9.375 20.967 1.00 88.31 121 GLU A N 1
ATOM 947 C CA . GLU A 1 121 ? -21.215 -10.766 20.946 1.00 88.31 121 GLU A CA 1
ATOM 948 C C . GLU A 1 121 ? -22.683 -10.894 21.381 1.00 88.31 121 GLU A C 1
ATOM 950 O O . GLU A 1 121 ? -23.435 -11.693 20.820 1.00 88.31 121 GLU A O 1
ATOM 955 N N . SER A 1 122 ? -23.127 -10.065 22.331 1.00 87.31 122 SER A N 1
ATOM 956 C CA . SER A 1 122 ? -24.515 -10.062 22.811 1.00 87.31 122 SER A CA 1
ATOM 957 C C . SER A 1 122 ? -25.518 -9.457 21.818 1.00 87.31 122 SER A C 1
ATOM 959 O O . SER A 1 122 ? -26.712 -9.767 21.870 1.00 87.31 122 SER A O 1
ATOM 961 N N . TRP A 1 123 ? -25.062 -8.584 20.914 1.00 85.44 123 TRP A N 1
ATOM 962 C CA . TRP A 1 123 ? -25.939 -7.881 19.984 1.00 85.44 123 TRP A CA 1
ATOM 963 C C . TRP A 1 123 ? -26.383 -8.781 18.817 1.00 85.44 123 TRP A C 1
ATOM 965 O O . TRP A 1 123 ? -25.581 -9.553 18.274 1.00 85.44 123 TRP A O 1
ATOM 975 N N . PRO A 1 124 ? -27.656 -8.678 18.377 1.00 86.00 124 PRO A N 1
ATOM 976 C CA . PRO A 1 124 ? -28.127 -9.365 17.179 1.00 86.00 124 PRO A CA 1
ATOM 977 C C . PRO A 1 124 ? -27.492 -8.770 15.915 1.00 86.00 124 PRO A C 1
ATOM 979 O O . PRO A 1 124 ? -27.044 -7.624 15.910 1.00 86.00 124 PRO A O 1
ATOM 982 N N . ALA A 1 125 ? -27.489 -9.539 14.824 1.00 85.62 125 ALA A N 1
ATOM 983 C CA . ALA A 1 125 ? -27.060 -9.036 13.521 1.00 85.62 125 ALA A CA 1
ATOM 984 C C . ALA A 1 125 ? -27.907 -7.821 13.102 1.00 85.62 125 ALA A C 1
ATOM 986 O O . ALA A 1 125 ? -29.138 -7.863 13.158 1.00 85.62 125 ALA A O 1
ATOM 987 N N . GLY A 1 126 ? -27.240 -6.744 12.693 1.00 84.75 126 GLY A N 1
ATOM 988 C CA . GLY A 1 126 ? -27.872 -5.491 12.295 1.00 84.75 126 GLY A CA 1
ATOM 989 C C . GLY A 1 126 ? -26.852 -4.372 12.103 1.00 84.75 126 GLY A C 1
ATOM 990 O O . GLY A 1 126 ? -25.664 -4.547 12.381 1.00 84.75 126 GLY A O 1
ATOM 991 N N . ASP A 1 127 ? -27.331 -3.211 11.659 1.00 83.88 127 ASP A N 1
ATOM 992 C CA . ASP A 1 127 ? -26.488 -2.048 11.355 1.00 83.88 127 ASP A CA 1
ATOM 993 C C . ASP A 1 127 ? -25.693 -1.560 12.576 1.00 83.88 127 ASP A C 1
ATOM 995 O O . ASP A 1 127 ? -24.524 -1.198 12.450 1.00 83.88 127 ASP A O 1
ATOM 999 N N . ASP A 1 128 ? -26.287 -1.614 13.772 1.00 84.50 128 ASP A N 1
ATOM 1000 C CA . ASP A 1 128 ? -25.620 -1.213 15.016 1.00 84.50 128 ASP A CA 1
ATOM 1001 C C . ASP A 1 128 ? -24.444 -2.145 15.350 1.00 84.50 128 ASP A C 1
ATOM 1003 O O . ASP A 1 128 ? -23.374 -1.680 15.743 1.00 84.50 128 ASP A O 1
ATOM 1007 N N . LYS A 1 129 ? -24.601 -3.457 15.117 1.00 86.75 129 LYS A N 1
ATOM 1008 C CA . LYS A 1 129 ? -23.531 -4.447 15.310 1.00 86.75 129 LYS A CA 1
ATOM 1009 C C . LYS A 1 129 ? -22.392 -4.228 14.317 1.00 86.75 129 LYS A C 1
ATOM 1011 O O . LYS A 1 129 ? -21.233 -4.243 14.719 1.00 86.75 129 LYS A O 1
ATOM 1016 N N . ASN A 1 130 ? -22.707 -3.951 13.053 1.00 87.19 130 ASN A N 1
ATOM 1017 C CA . ASN A 1 130 ? -21.700 -3.628 12.037 1.00 87.19 130 ASN A CA 1
ATOM 1018 C C . ASN A 1 130 ? -20.945 -2.337 12.383 1.00 87.19 130 ASN A C 1
ATOM 1020 O O . ASN A 1 130 ? -19.726 -2.273 12.251 1.00 87.19 130 ASN A O 1
ATOM 1024 N N . SER A 1 131 ? -21.655 -1.320 12.880 1.00 86.19 131 SER A N 1
ATOM 1025 C CA . SER A 1 131 ? -21.045 -0.058 13.300 1.00 86.19 131 SER A CA 1
ATOM 1026 C C . SER A 1 131 ? -20.147 -0.223 14.532 1.00 86.19 131 SER A C 1
ATOM 1028 O O . SER A 1 131 ? -19.087 0.400 14.601 1.00 86.19 131 SER A O 1
ATOM 1030 N N . LEU A 1 132 ? -20.530 -1.091 15.476 1.00 87.81 132 LEU A N 1
ATOM 1031 C CA . LEU A 1 132 ? -19.694 -1.451 16.621 1.00 87.81 132 LEU A CA 1
ATOM 1032 C C . LEU A 1 132 ? -18.455 -2.253 16.194 1.00 87.81 132 LEU A C 1
ATOM 1034 O O . LEU A 1 132 ? -17.374 -1.966 16.695 1.00 87.81 132 LEU A O 1
ATOM 1038 N N . ALA A 1 133 ? -18.576 -3.187 15.244 1.00 88.69 133 ALA A N 1
ATOM 1039 C CA . ALA A 1 133 ? -17.421 -3.883 14.666 1.00 88.69 133 ALA A CA 1
ATOM 1040 C C . ALA A 1 133 ? -16.448 -2.917 13.972 1.00 88.69 133 ALA A C 1
ATOM 1042 O O . ALA A 1 133 ? -15.247 -3.004 14.194 1.00 88.69 133 ALA A O 1
ATOM 1043 N N . ASP A 1 134 ? -16.941 -1.950 13.198 1.00 87.75 134 ASP A N 1
ATOM 1044 C CA . ASP A 1 134 ? -16.096 -0.917 12.581 1.00 87.75 134 ASP A CA 1
ATOM 1045 C C . ASP A 1 134 ? -15.317 -0.106 13.640 1.00 87.75 134 ASP A C 1
ATOM 1047 O O . ASP A 1 134 ? -14.113 0.099 13.509 1.00 87.75 134 ASP A O 1
ATOM 1051 N N . THR A 1 135 ? -15.958 0.263 14.755 1.00 87.56 135 THR A N 1
ATOM 1052 C CA . THR A 1 135 ? -15.273 0.922 15.884 1.00 87.56 135 THR A CA 1
ATOM 1053 C C . THR A 1 135 ? -14.278 -0.009 16.594 1.00 87.56 135 THR A C 1
ATOM 1055 O O . THR A 1 135 ? -13.170 0.415 16.922 1.00 87.56 135 THR A O 1
ATOM 1058 N N . LEU A 1 136 ? -14.637 -1.277 16.823 1.00 88.69 136 LEU A N 1
ATOM 1059 C CA . LEU A 1 136 ? -13.767 -2.281 17.451 1.00 88.69 136 LEU A CA 1
ATOM 1060 C C . LEU A 1 136 ? -12.538 -2.603 16.599 1.00 88.69 136 LEU A C 1
ATOM 1062 O O . LEU A 1 136 ? -11.467 -2.826 17.159 1.00 88.69 136 LEU A O 1
ATOM 1066 N N . SER A 1 137 ? -12.678 -2.578 15.271 1.00 89.06 137 SER A N 1
ATOM 1067 C CA . SER A 1 137 ? -11.566 -2.725 14.334 1.00 89.06 137 SER A CA 1
ATOM 1068 C C . SER A 1 137 ? -10.525 -1.635 14.586 1.00 89.06 137 SER A C 1
ATOM 1070 O O . SER A 1 137 ? -9.365 -1.935 14.830 1.00 89.06 137 SER A O 1
ATOM 1072 N N . VAL A 1 138 ? -10.943 -0.368 14.650 1.00 87.06 138 VAL A N 1
ATOM 1073 C CA . VAL A 1 138 ? -10.022 0.751 14.909 1.00 87.06 138 VAL A CA 1
ATOM 1074 C C . VAL A 1 138 ? -9.427 0.692 16.307 1.00 87.06 138 VAL A C 1
ATOM 1076 O O . VAL A 1 138 ? -8.241 0.937 16.473 1.00 87.06 138 VAL A O 1
ATOM 1079 N N . LEU A 1 139 ? -10.218 0.358 17.327 1.00 85.06 139 LEU A N 1
ATOM 1080 C CA . LEU A 1 139 ? -9.696 0.212 18.689 1.00 85.06 139 LEU A CA 1
ATOM 1081 C C . LEU A 1 139 ? -8.675 -0.934 18.798 1.00 85.06 139 LEU A C 1
ATOM 1083 O O . LEU A 1 139 ? -7.716 -0.823 19.572 1.00 85.06 139 LEU A O 1
ATOM 1087 N N . GLY A 1 140 ? -8.846 -1.974 17.973 1.00 83.69 140 GLY A N 1
ATOM 1088 C CA . GLY A 1 140 ? -7.935 -3.104 17.822 1.00 83.69 140 GLY A CA 1
ATOM 1089 C C . GLY A 1 140 ? -6.493 -2.668 17.585 1.00 83.69 140 GLY A C 1
ATOM 1090 O O . GLY A 1 140 ? -5.608 -3.198 18.241 1.00 83.69 140 GLY A O 1
ATOM 1091 N N . MET A 1 141 ? -6.248 -1.595 16.824 1.00 80.50 141 MET A N 1
ATOM 1092 C CA . MET A 1 141 ? -4.888 -1.106 16.529 1.00 80.50 141 MET A CA 1
ATOM 1093 C C . MET A 1 141 ? -4.048 -0.743 17.772 1.00 80.50 141 MET A C 1
ATOM 1095 O O . MET A 1 141 ? -2.832 -0.612 17.696 1.00 80.50 141 MET A O 1
ATOM 1099 N N . THR A 1 142 ? -4.694 -0.485 18.915 1.00 77.69 142 THR A N 1
ATOM 1100 C CA . THR A 1 142 ? -4.014 -0.115 20.175 1.00 77.69 142 THR A CA 1
ATOM 1101 C C . THR A 1 142 ? -4.138 -1.164 21.270 1.00 77.69 142 THR A C 1
ATOM 1103 O O . THR A 1 142 ? -3.472 -1.058 22.306 1.00 77.69 142 THR A O 1
ATOM 1106 N N . TYR A 1 143 ? -5.030 -2.133 21.073 1.00 71.38 143 TYR A N 1
ATOM 1107 C CA . TYR A 1 143 ? -5.305 -3.191 22.032 1.00 71.38 143 TYR A CA 1
ATOM 1108 C C . TYR A 1 143 ? -4.702 -4.530 21.597 1.00 71.38 143 TYR A C 1
ATOM 1110 O O . TYR A 1 143 ? -4.336 -5.315 22.466 1.00 71.38 143 TYR A O 1
ATOM 1118 N N . ALA A 1 144 ? -4.569 -4.766 20.290 1.00 61.59 144 ALA A N 1
ATOM 1119 C CA . ALA A 1 144 ? -3.951 -5.950 19.725 1.00 61.59 144 ALA A CA 1
ATOM 1120 C C . ALA A 1 144 ? -2.523 -6.117 20.266 1.00 61.59 144 ALA A C 1
ATOM 1122 O O . ALA A 1 144 ? -1.628 -5.326 19.971 1.00 61.59 144 ALA A O 1
ATOM 1123 N N . ASP A 1 145 ? -2.333 -7.143 21.095 1.00 61.88 145 ASP A N 1
ATOM 1124 C CA . ASP A 1 145 ? -1.013 -7.710 21.367 1.00 61.88 145 ASP A CA 1
ATOM 1125 C C . ASP A 1 145 ? -0.538 -8.475 20.111 1.00 61.88 145 ASP A C 1
ATOM 1127 O O . ASP A 1 145 ? -1.351 -8.777 19.238 1.00 61.88 145 ASP A O 1
ATOM 1131 N N . GLU A 1 146 ? 0.751 -8.829 20.016 1.00 57.72 146 GLU A N 1
ATOM 1132 C CA . GLU A 1 146 ? 1.374 -9.450 18.819 1.00 57.72 146 GLU A CA 1
ATOM 1133 C C . GLU A 1 146 ? 0.623 -10.685 18.259 1.00 57.72 146 GLU A C 1
ATOM 1135 O O . GLU A 1 146 ? 0.746 -11.011 17.076 1.00 57.72 146 GLU A O 1
ATOM 1140 N N . ASP A 1 147 ? -0.202 -11.341 19.079 1.00 61.81 147 ASP A N 1
ATOM 1141 C CA . ASP A 1 147 ? -0.975 -12.530 18.713 1.00 61.81 147 ASP A CA 1
ATOM 1142 C C . ASP A 1 147 ? -2.441 -12.258 18.312 1.00 61.81 147 ASP A C 1
ATOM 1144 O O . ASP A 1 147 ? -3.106 -13.164 17.801 1.00 61.81 147 ASP A O 1
ATOM 1148 N N . ARG A 1 148 ? -2.978 -11.048 18.531 1.00 72.88 148 ARG A N 1
ATOM 1149 C CA . ARG A 1 148 ? -4.390 -10.717 18.254 1.00 72.88 148 ARG A CA 1
ATOM 1150 C C . ARG A 1 148 ? -4.529 -9.931 16.947 1.00 72.88 148 ARG A C 1
ATOM 1152 O O . ARG A 1 148 ? -4.104 -8.790 16.862 1.00 72.88 148 ARG A O 1
ATOM 1159 N N . THR A 1 149 ? -5.206 -10.498 15.949 1.00 76.12 149 THR A N 1
ATOM 1160 C CA . THR A 1 149 ? -5.571 -9.818 14.685 1.00 76.12 149 THR A CA 1
ATOM 1161 C C . THR A 1 149 ? -6.981 -9.222 14.757 1.00 76.12 149 THR A C 1
ATOM 1163 O O . THR A 1 149 ? -7.845 -9.468 13.909 1.00 76.12 149 THR A O 1
ATOM 1166 N N . ASP A 1 150 ? -7.269 -8.487 15.836 1.00 82.25 150 ASP A N 1
ATOM 1167 C CA . ASP A 1 150 ? -8.625 -7.991 16.091 1.00 82.25 150 ASP A CA 1
ATOM 1168 C C . ASP A 1 150 ? -9.060 -6.931 15.070 1.00 82.25 150 ASP A C 1
ATOM 1170 O O . ASP A 1 150 ? -10.231 -6.908 14.675 1.00 82.25 150 ASP A O 1
ATOM 1174 N N . THR A 1 151 ? -8.136 -6.076 14.610 1.00 86.25 151 THR A N 1
ATOM 1175 C CA . THR A 1 151 ? -8.425 -5.038 13.606 1.00 86.25 151 THR A CA 1
ATOM 1176 C C . THR A 1 151 ? -8.979 -5.692 12.348 1.00 86.25 151 THR A C 1
ATOM 1178 O O . THR A 1 151 ? -10.062 -5.320 11.884 1.00 86.25 151 THR A O 1
ATOM 1181 N N . LEU A 1 152 ? -8.279 -6.706 11.835 1.00 85.62 152 LEU A N 1
ATOM 1182 C CA . LEU A 1 152 ? -8.681 -7.468 10.662 1.00 85.62 152 LEU A CA 1
ATOM 1183 C C . LEU A 1 152 ? -9.957 -8.277 10.912 1.00 85.62 152 LEU A C 1
ATOM 1185 O O . LEU A 1 152 ? -10.884 -8.217 10.104 1.00 85.62 152 LEU A O 1
ATOM 1189 N N . LYS A 1 153 ? -10.054 -8.981 12.047 1.00 88.12 153 LYS A N 1
ATOM 1190 C CA . LYS A 1 153 ? -11.230 -9.790 12.406 1.00 88.12 153 LYS A CA 1
ATOM 1191 C C . LYS A 1 153 ? -12.515 -8.967 12.344 1.00 88.12 153 LYS A C 1
ATOM 1193 O O . LYS A 1 153 ? -13.458 -9.341 11.646 1.00 88.12 153 LYS A O 1
ATOM 1198 N N . TYR A 1 154 ? -12.566 -7.838 13.051 1.00 87.12 154 TYR A N 1
ATOM 1199 C CA . TYR A 1 154 ? -13.762 -6.997 13.059 1.00 87.12 154 TYR A CA 1
ATOM 1200 C C . TYR A 1 154 ? -13.981 -6.284 11.723 1.00 87.12 154 TYR A C 1
ATOM 1202 O O . TYR A 1 154 ? -15.127 -6.000 11.371 1.00 87.12 154 TYR A O 1
ATOM 1210 N N . ARG A 1 155 ? -12.920 -6.057 10.937 1.00 87.19 155 ARG A N 1
ATOM 1211 C CA . ARG A 1 155 ? -13.053 -5.500 9.589 1.00 87.19 155 ARG A CA 1
ATOM 1212 C C . ARG A 1 155 ? -13.740 -6.462 8.627 1.00 87.19 155 ARG A C 1
ATOM 1214 O O . ARG A 1 155 ? -14.643 -6.040 7.911 1.00 87.19 155 ARG A O 1
ATOM 1221 N N . LEU A 1 156 ? -13.371 -7.739 8.647 1.00 85.69 156 LEU A N 1
ATOM 1222 C CA . LEU A 1 156 ? -14.024 -8.769 7.833 1.00 85.69 156 LEU A CA 1
ATOM 1223 C C . LEU A 1 156 ? -15.500 -8.950 8.228 1.00 85.69 156 LEU A C 1
ATOM 1225 O O . LEU A 1 156 ? -16.355 -9.170 7.373 1.00 85.69 156 LEU A O 1
ATOM 1229 N N . LEU A 1 157 ? -15.823 -8.769 9.513 1.00 84.25 157 LEU A N 1
ATOM 1230 C CA . LEU A 1 157 ? -17.200 -8.813 10.019 1.00 84.25 157 LEU A CA 1
ATOM 1231 C C . LEU A 1 157 ? -18.028 -7.556 9.684 1.00 84.25 157 LEU A C 1
ATOM 1233 O O . LEU A 1 157 ? -19.257 -7.619 9.723 1.00 84.25 157 LEU A O 1
ATOM 1237 N N . ALA A 1 158 ? -17.388 -6.429 9.352 1.00 79.25 158 ALA A N 1
ATOM 1238 C CA . ALA A 1 158 ? -18.033 -5.162 8.999 1.00 79.25 158 ALA A CA 1
ATOM 1239 C C . ALA A 1 158 ? -17.660 -4.707 7.572 1.00 79.25 158 ALA A C 1
ATOM 1241 O O . ALA A 1 158 ? -16.867 -3.774 7.402 1.00 79.25 158 ALA A O 1
ATOM 1242 N N . PRO A 1 159 ? -18.275 -5.298 6.528 1.00 66.06 159 PRO A N 1
ATOM 1243 C CA . PRO A 1 159 ? -17.959 -4.985 5.130 1.00 66.06 159 PRO A CA 1
ATOM 1244 C C . PRO A 1 159 ? -18.405 -3.579 4.672 1.00 66.06 159 PRO A C 1
ATOM 1246 O O . PRO A 1 159 ? -18.120 -3.162 3.550 1.00 66.06 159 PRO A O 1
ATOM 1249 N N . SER A 1 160 ? -19.120 -2.817 5.504 1.00 58.50 160 SER A N 1
ATOM 1250 C CA . SER A 1 160 ? -19.679 -1.516 5.130 1.00 58.50 160 SER A CA 1
ATOM 1251 C C . SER A 1 160 ? -18.655 -0.369 5.198 1.00 58.50 160 SER A C 1
ATOM 1253 O O . SER A 1 160 ? -18.455 0.235 6.246 1.00 58.50 160 SER A O 1
ATOM 1255 N N . GLY A 1 161 ? -18.077 -0.027 4.041 1.00 66.75 161 GLY A N 1
ATOM 1256 C CA . GLY A 1 161 ? -18.413 1.230 3.353 1.00 66.75 161 GLY A CA 1
ATOM 1257 C C . GLY A 1 161 ? -17.744 2.546 3.774 1.00 66.75 161 GLY A C 1
ATOM 1258 O O . GLY A 1 161 ? -18.454 3.539 3.842 1.00 66.75 161 GLY A O 1
ATOM 1259 N N . ASP A 1 162 ? -16.435 2.562 4.046 1.00 70.75 162 ASP A N 1
ATOM 1260 C CA . ASP A 1 162 ? -15.465 3.646 3.735 1.00 70.75 162 ASP A CA 1
ATOM 1261 C C . ASP A 1 162 ? -14.166 3.393 4.524 1.00 70.75 162 ASP A C 1
ATOM 1263 O O . ASP A 1 162 ? -14.004 3.818 5.673 1.00 70.75 162 ASP A O 1
ATOM 1267 N N . LEU A 1 163 ? -13.240 2.653 3.905 1.00 72.69 163 LEU A N 1
ATOM 1268 C CA . LEU A 1 163 ? -11.910 2.353 4.451 1.00 72.69 163 LEU A CA 1
ATOM 1269 C C . LEU A 1 163 ? -11.098 3.617 4.738 1.00 72.69 163 LEU A C 1
ATOM 1271 O O . LEU A 1 163 ? -10.418 3.689 5.758 1.00 72.69 163 LEU A O 1
ATOM 1275 N N . GLY A 1 164 ? -11.239 4.643 3.901 1.00 74.50 164 GLY A N 1
ATOM 1276 C CA . GLY A 1 164 ? -10.468 5.871 4.035 1.00 74.50 164 GLY A CA 1
ATOM 1277 C C . GLY A 1 164 ? -10.895 6.755 5.205 1.00 74.50 164 GLY A C 1
ATOM 1278 O O . GLY A 1 164 ? -10.127 7.621 5.624 1.00 74.50 164 GLY A O 1
ATOM 1279 N N . SER A 1 165 ? -12.090 6.542 5.765 1.00 80.94 165 SER A N 1
ATOM 1280 C CA . SER A 1 165 ? -12.666 7.447 6.767 1.00 80.94 165 SER A CA 1
ATOM 1281 C C . SER A 1 165 ? -11.908 7.483 8.099 1.00 80.94 165 SER A C 1
ATOM 1283 O O . SER A 1 165 ? -12.028 8.459 8.842 1.00 80.94 165 SER A O 1
ATOM 1285 N N . TRP A 1 166 ? -11.143 6.435 8.406 1.00 81.25 166 TRP A N 1
ATOM 1286 C CA . TRP A 1 166 ? -10.365 6.297 9.641 1.00 81.25 166 TRP A CA 1
ATOM 1287 C C . TRP A 1 166 ? -8.941 6.850 9.539 1.00 81.25 166 TRP A C 1
ATOM 1289 O O . TRP A 1 166 ? -8.259 7.000 10.553 1.00 81.25 166 TRP A O 1
ATOM 1299 N N . GLY A 1 167 ? -8.521 7.231 8.332 1.00 83.31 167 GLY A N 1
ATOM 1300 C CA . GLY A 1 167 ? -7.217 7.824 8.074 1.00 83.31 167 GLY A CA 1
ATOM 1301 C C . GLY A 1 167 ? -6.111 6.804 7.808 1.00 83.31 167 GLY A C 1
ATOM 1302 O O . GLY A 1 167 ? -6.313 5.591 7.803 1.00 83.31 167 GLY A O 1
ATOM 1303 N N . HIS A 1 168 ? -4.919 7.337 7.551 1.00 83.31 168 HIS A N 1
ATOM 1304 C CA . HIS A 1 168 ? -3.798 6.578 7.004 1.00 83.31 168 HIS A CA 1
ATOM 1305 C C . HIS A 1 168 ? -3.209 5.548 7.981 1.00 83.31 168 HIS A C 1
ATOM 1307 O O . HIS A 1 168 ? -2.896 4.434 7.580 1.00 83.31 168 HIS A O 1
ATOM 1313 N N . GLU A 1 169 ? -3.106 5.889 9.268 1.00 82.81 169 GLU A N 1
ATOM 1314 C CA . GLU A 1 169 ? -2.537 4.997 10.293 1.00 82.81 169 GLU A CA 1
ATOM 1315 C C . GLU A 1 169 ? -3.350 3.709 10.465 1.00 82.81 169 GLU A C 1
ATOM 1317 O O . GLU A 1 169 ? -2.781 2.623 10.541 1.00 82.81 169 GLU A O 1
ATOM 1322 N N . TYR A 1 170 ? -4.683 3.812 10.459 1.00 86.69 170 TYR A N 1
ATOM 1323 C CA . TYR A 1 170 ? -5.559 2.639 10.494 1.00 86.69 170 TYR A CA 1
ATOM 1324 C C . TYR A 1 170 ? -5.337 1.747 9.269 1.00 86.69 170 TYR A C 1
ATOM 1326 O O . TYR A 1 170 ? -5.196 0.536 9.402 1.00 86.69 170 TYR A O 1
ATOM 1334 N N . MET A 1 171 ? -5.260 2.351 8.082 1.00 87.62 171 MET A N 1
ATOM 1335 C CA . MET A 1 171 ? -5.058 1.628 6.824 1.00 87.62 171 MET A CA 1
ATOM 1336 C C . MET A 1 171 ? -3.708 0.913 6.798 1.00 87.62 171 MET A C 1
ATOM 1338 O O . MET A 1 171 ? -3.639 -0.245 6.397 1.00 87.62 171 MET A O 1
ATOM 1342 N N . ARG A 1 172 ? -2.654 1.571 7.292 1.00 86.69 172 ARG A N 1
ATOM 1343 C CA . ARG A 1 172 ? -1.321 0.984 7.456 1.00 86.69 172 ARG A CA 1
ATOM 1344 C C . ARG A 1 172 ? -1.342 -0.194 8.433 1.00 86.69 172 ARG A C 1
ATOM 1346 O O . ARG A 1 172 ? -0.811 -1.249 8.114 1.00 86.69 172 ARG A O 1
ATOM 1353 N N . HIS A 1 173 ? -1.977 -0.045 9.598 1.00 87.69 173 HIS A N 1
ATOM 1354 C CA . HIS A 1 173 ? -2.083 -1.135 10.576 1.00 87.69 173 HIS A CA 1
ATOM 1355 C C . HIS A 1 173 ? -2.878 -2.325 10.024 1.00 87.69 173 HIS A C 1
ATOM 1357 O O . HIS A 1 173 ? -2.487 -3.476 10.195 1.00 87.69 173 HIS A O 1
ATOM 1363 N N . LEU A 1 174 ? -3.973 -2.044 9.315 1.00 89.12 174 LEU A N 1
ATOM 1364 C CA . LEU A 1 174 ? -4.781 -3.059 8.654 1.00 89.12 174 LEU A CA 1
ATOM 1365 C C . LEU A 1 174 ? -3.978 -3.804 7.577 1.00 89.12 174 LEU A C 1
ATOM 1367 O O . LEU A 1 174 ? -4.071 -5.023 7.510 1.00 89.12 174 LEU A O 1
ATOM 1371 N N . ALA A 1 175 ? -3.167 -3.104 6.777 1.00 90.00 175 ALA A N 1
ATOM 1372 C CA . ALA A 1 175 ? -2.287 -3.723 5.786 1.00 90.00 175 ALA A CA 1
ATOM 1373 C C . ALA A 1 175 ? -1.285 -4.702 6.423 1.00 90.00 175 ALA A C 1
ATOM 1375 O O . ALA A 1 175 ? -1.172 -5.834 5.961 1.00 90.00 175 ALA A O 1
ATOM 1376 N N . LEU A 1 176 ? -0.642 -4.304 7.527 1.00 88.69 176 LEU A N 1
ATOM 1377 C CA . LEU A 1 176 ? 0.298 -5.160 8.264 1.00 88.69 176 LEU A CA 1
ATOM 1378 C C . LEU A 1 176 ? -0.379 -6.419 8.830 1.00 88.69 176 LEU A C 1
ATOM 1380 O O . LEU A 1 176 ? 0.179 -7.516 8.769 1.00 88.69 176 LEU A O 1
ATOM 1384 N N . GLU A 1 177 ? -1.593 -6.285 9.375 1.00 89.50 177 GLU A N 1
ATOM 1385 C CA . GLU A 1 177 ? -2.358 -7.444 9.847 1.00 89.50 177 GLU A CA 1
ATOM 1386 C C . GLU A 1 177 ? -2.787 -8.358 8.695 1.00 89.50 177 GLU A C 1
ATOM 1388 O O . GLU A 1 177 ? -2.736 -9.576 8.853 1.00 89.50 177 GLU A O 1
ATOM 1393 N N . ILE A 1 178 ? -3.173 -7.797 7.543 1.00 90.19 178 ILE A N 1
ATOM 1394 C CA . ILE A 1 178 ? -3.537 -8.567 6.346 1.00 90.19 178 ILE A CA 1
ATOM 1395 C C . ILE A 1 178 ? -2.359 -9.418 5.871 1.00 90.19 178 ILE A C 1
ATOM 1397 O O . ILE A 1 178 ? -2.545 -10.613 5.653 1.00 90.19 178 ILE A O 1
ATOM 1401 N N . GLY A 1 179 ? -1.160 -8.845 5.748 1.00 88.50 179 GLY A N 1
ATOM 1402 C CA . GLY A 1 179 ? 0.025 -9.597 5.332 1.00 88.50 179 GLY A CA 1
ATOM 1403 C C . GLY A 1 179 ? 0.401 -10.706 6.309 1.00 88.50 179 GLY A C 1
ATOM 1404 O O . GLY A 1 179 ? 0.612 -11.853 5.912 1.00 88.50 179 GLY A O 1
ATOM 1405 N N . SER A 1 180 ? 0.401 -10.401 7.611 1.00 87.81 180 SER A N 1
ATOM 1406 C CA . SER A 1 180 ? 0.674 -11.390 8.663 1.00 87.81 180 SER A CA 1
ATOM 1407 C C . SER A 1 180 ? -0.357 -12.528 8.678 1.00 87.81 180 SER A C 1
ATOM 1409 O O . SER A 1 180 ? 0.012 -13.703 8.754 1.00 87.81 180 SER A O 1
ATOM 1411 N N . ASP A 1 181 ? -1.650 -12.208 8.568 1.00 88.00 181 ASP A N 1
ATOM 1412 C CA . ASP A 1 181 ? -2.729 -13.203 8.544 1.00 88.00 181 ASP A CA 1
ATOM 1413 C C . ASP A 1 181 ? -2.713 -14.030 7.253 1.00 88.00 181 ASP A C 1
ATOM 1415 O O . ASP A 1 181 ? -2.918 -15.241 7.309 1.00 88.00 181 ASP A O 1
ATOM 1419 N N . TYR A 1 182 ? -2.392 -13.422 6.107 1.00 89.19 182 TYR A N 1
ATOM 1420 C CA . TYR A 1 182 ? -2.240 -14.127 4.834 1.00 89.19 182 TYR A CA 1
ATOM 1421 C C . TYR A 1 182 ? -1.153 -15.202 4.922 1.00 89.19 182 TYR A C 1
ATOM 1423 O O . TYR A 1 182 ? -1.406 -16.368 4.616 1.00 89.19 182 TYR A O 1
ATOM 1431 N N . GLN A 1 183 ? 0.023 -14.849 5.446 1.00 87.12 183 GLN A N 1
ATOM 1432 C CA . GLN A 1 183 ? 1.123 -15.794 5.649 1.00 87.12 183 GLN A CA 1
ATOM 1433 C C . GLN A 1 183 ? 0.751 -16.908 6.644 1.00 87.12 183 GLN A C 1
ATOM 1435 O O . GLN A 1 183 ? 1.092 -18.076 6.440 1.00 87.12 183 GLN A O 1
ATOM 1440 N N . LYS A 1 184 ? -0.000 -16.592 7.710 1.00 87.69 184 LYS A N 1
ATOM 1441 C CA . LYS A 1 184 ? -0.533 -17.607 8.638 1.00 87.69 184 LYS A CA 1
ATOM 1442 C C . LYS A 1 184 ? -1.514 -18.555 7.937 1.00 87.69 184 LYS A C 1
ATOM 1444 O O . LYS A 1 184 ? -1.361 -19.768 8.062 1.00 87.69 184 LYS A O 1
ATOM 1449 N N . ARG A 1 185 ? -2.476 -18.034 7.167 1.00 88.69 185 ARG A N 1
ATOM 1450 C CA . ARG A 1 185 ? -3.461 -18.845 6.426 1.00 88.69 185 ARG A CA 1
ATOM 1451 C C . ARG A 1 185 ? -2.818 -19.717 5.359 1.00 88.69 185 ARG A C 1
ATOM 1453 O O . ARG A 1 185 ? -3.237 -20.860 5.213 1.00 88.69 185 ARG A O 1
ATOM 1460 N N . LEU A 1 186 ? -1.792 -19.214 4.674 1.00 86.56 186 LEU A N 1
ATOM 1461 C CA . LEU A 1 186 ? -1.032 -19.970 3.681 1.00 86.56 186 LEU A CA 1
ATOM 1462 C C . LEU A 1 186 ? -0.351 -21.191 4.318 1.00 86.56 186 LEU A C 1
ATOM 1464 O O . LEU A 1 186 ? -0.462 -22.299 3.800 1.00 86.56 186 LEU A O 1
ATOM 1468 N N . ASN A 1 187 ? 0.271 -21.010 5.488 1.00 87.56 187 ASN A N 1
ATOM 1469 C CA . ASN A 1 187 ? 0.872 -22.107 6.256 1.00 87.56 187 ASN A CA 1
ATOM 1470 C C . ASN A 1 187 ? -0.163 -23.118 6.784 1.00 87.56 187 ASN A C 1
ATOM 1472 O O . ASN A 1 187 ? 0.161 -24.286 6.989 1.00 87.56 187 ASN A O 1
ATOM 1476 N N . GLU A 1 188 ? -1.397 -22.673 7.026 1.00 90.44 188 GLU A N 1
ATOM 1477 C CA . GLU A 1 188 ? -2.515 -23.503 7.489 1.00 90.44 188 GLU A CA 1
ATOM 1478 C C . GLU A 1 188 ? -3.391 -24.061 6.345 1.00 90.44 188 GLU A C 1
ATOM 1480 O O . GLU A 1 188 ? -4.408 -24.695 6.630 1.00 90.44 188 GLU A O 1
ATOM 1485 N N . GLU A 1 189 ? -3.026 -23.827 5.077 1.00 84.94 189 GLU A N 1
ATOM 1486 C CA . GLU A 1 189 ? -3.793 -24.196 3.871 1.00 84.94 189 GLU A CA 1
ATOM 1487 C C . GLU A 1 189 ? -5.262 -23.713 3.893 1.00 84.94 189 GLU A C 1
ATOM 1489 O O . GLU A 1 189 ? -6.181 -24.401 3.438 1.00 84.94 189 GLU A O 1
ATOM 1494 N N . ARG A 1 190 ? -5.508 -22.520 4.448 1.00 86.81 190 ARG A N 1
ATOM 1495 C CA . ARG A 1 190 ? -6.836 -21.890 4.475 1.00 86.81 190 ARG A CA 1
ATOM 1496 C C . ARG A 1 190 ? -7.030 -20.926 3.315 1.00 86.81 190 ARG A C 1
ATOM 1498 O O . ARG A 1 190 ? -6.088 -20.298 2.844 1.00 86.81 190 ARG A O 1
ATOM 1505 N N . ASP A 1 191 ? -8.290 -20.763 2.927 1.00 85.12 191 ASP A N 1
ATOM 1506 C CA . ASP A 1 191 ? -8.685 -19.783 1.923 1.00 85.12 191 ASP A CA 1
ATOM 1507 C C . ASP A 1 191 ? -8.484 -18.338 2.423 1.00 85.12 191 ASP A C 1
ATOM 1509 O O . ASP A 1 191 ? -8.768 -17.993 3.582 1.00 85.12 191 ASP A O 1
ATOM 1513 N N . ALA A 1 192 ? -7.964 -17.500 1.531 1.00 85.25 192 ALA A N 1
ATOM 1514 C CA . ALA A 1 192 ? -7.571 -16.121 1.787 1.00 85.25 192 ALA A CA 1
ATOM 1515 C C . ALA A 1 192 ? -8.152 -15.132 0.758 1.00 85.25 192 ALA A C 1
ATOM 1517 O O . ALA A 1 192 ? -7.764 -13.963 0.751 1.00 85.25 192 ALA A O 1
ATOM 1518 N N . ASP A 1 193 ? -9.125 -15.555 -0.056 1.00 86.00 193 ASP A N 1
ATOM 1519 C CA . ASP A 1 193 ? -9.775 -14.723 -1.081 1.00 86.00 193 ASP A CA 1
ATOM 1520 C C . ASP A 1 193 ? -10.363 -13.408 -0.525 1.00 86.00 193 ASP A C 1
ATOM 1522 O O . ASP A 1 193 ? -10.317 -12.349 -1.166 1.00 86.00 193 ASP A O 1
ATOM 1526 N N . GLU A 1 194 ? -10.877 -13.436 0.708 1.00 88.00 194 GLU A N 1
ATOM 1527 C CA . GLU A 1 194 ? -11.384 -12.242 1.397 1.00 88.00 194 GLU A CA 1
ATOM 1528 C C . GLU A 1 194 ? -10.273 -11.214 1.682 1.00 88.00 194 GLU A C 1
ATOM 1530 O O . GLU A 1 194 ? -10.504 -10.008 1.570 1.00 88.00 194 GLU A O 1
ATOM 1535 N N . LEU A 1 195 ? -9.057 -11.678 2.005 1.00 87.12 195 LEU A N 1
ATOM 1536 C CA . LEU A 1 195 ? -7.896 -10.816 2.255 1.00 87.12 195 LEU A CA 1
ATOM 1537 C C . LEU A 1 195 ? -7.408 -10.166 0.963 1.00 87.12 195 LEU A C 1
ATOM 1539 O O . LEU A 1 195 ? -7.117 -8.971 0.950 1.00 87.12 195 LEU A O 1
ATOM 1543 N N . VAL A 1 196 ? -7.392 -10.928 -0.133 1.00 88.38 196 VAL A N 1
ATOM 1544 C CA . VAL A 1 196 ? -7.052 -10.421 -1.470 1.00 88.38 196 VAL A CA 1
ATOM 1545 C C . VAL A 1 196 ? -8.034 -9.328 -1.889 1.00 88.38 196 VAL A C 1
ATOM 1547 O O . VAL A 1 196 ? -7.627 -8.243 -2.308 1.00 88.38 196 VAL A O 1
ATOM 1550 N N . THR A 1 197 ? -9.336 -9.568 -1.709 1.00 88.88 197 THR A N 1
ATOM 1551 C CA . THR A 1 197 ? -10.382 -8.581 -2.020 1.00 88.88 197 THR A CA 1
ATOM 1552 C C . THR A 1 197 ? -10.210 -7.301 -1.198 1.00 88.88 197 THR A C 1
ATOM 1554 O O . THR A 1 197 ? -10.346 -6.194 -1.727 1.00 88.88 197 THR A O 1
ATOM 1557 N N . LEU A 1 198 ? -9.874 -7.436 0.088 1.00 87.81 198 LEU A N 1
ATOM 1558 C CA . LEU A 1 198 ? -9.620 -6.299 0.967 1.00 87.81 198 LEU A CA 1
ATOM 1559 C C . LEU A 1 198 ? -8.357 -5.530 0.550 1.00 87.81 198 LEU A C 1
ATOM 1561 O O . LEU A 1 198 ? -8.401 -4.304 0.461 1.00 87.81 198 LEU A O 1
ATOM 1565 N N . CYS A 1 199 ? -7.268 -6.226 0.221 1.00 89.12 199 CYS A N 1
ATOM 1566 C CA . CYS A 1 199 ? -6.028 -5.628 -0.276 1.00 89.12 199 CYS A CA 1
ATOM 1567 C C . CYS A 1 199 ? -6.260 -4.810 -1.556 1.00 89.12 199 CYS A C 1
ATOM 1569 O O . CYS A 1 199 ? -5.863 -3.646 -1.632 1.00 89.12 199 CYS A O 1
ATOM 1571 N N . LEU A 1 200 ? -6.993 -5.357 -2.529 1.00 88.38 200 LEU A N 1
ATOM 1572 C CA . LEU A 1 200 ? -7.334 -4.647 -3.768 1.00 88.38 200 LEU A CA 1
ATOM 1573 C C . LEU A 1 200 ? -8.181 -3.385 -3.528 1.00 88.38 200 LEU A C 1
ATOM 1575 O O . LEU A 1 200 ? -8.111 -2.439 -4.312 1.00 88.38 200 LEU A O 1
ATOM 1579 N N . ALA A 1 201 ? -8.950 -3.326 -2.438 1.00 88.19 201 ALA A N 1
ATOM 1580 C CA . ALA A 1 201 ? -9.658 -2.112 -2.033 1.00 88.19 201 ALA A CA 1
ATOM 1581 C C . ALA A 1 201 ? -8.743 -1.078 -1.341 1.00 88.19 201 ALA A C 1
ATOM 1583 O O . ALA A 1 201 ? -9.020 0.123 -1.409 1.00 88.19 201 ALA A O 1
ATOM 1584 N N . LEU A 1 202 ? -7.657 -1.518 -0.692 1.00 88.06 202 LEU A N 1
ATOM 1585 C CA . LEU A 1 202 ? -6.677 -0.661 -0.010 1.00 88.06 202 LEU A CA 1
ATOM 1586 C C . LEU A 1 202 ? -5.688 0.003 -0.978 1.00 88.06 202 LEU A C 1
ATOM 1588 O O . LEU A 1 202 ? -5.364 1.178 -0.809 1.00 88.06 202 LEU A O 1
ATOM 1592 N N . VAL A 1 203 ? -5.231 -0.716 -2.006 1.00 90.12 203 VAL A N 1
ATOM 1593 C CA . VAL A 1 203 ? -4.192 -0.236 -2.937 1.00 90.12 203 VAL A CA 1
ATOM 1594 C C . VAL A 1 203 ? -4.536 1.121 -3.578 1.00 90.12 203 VAL A C 1
ATOM 1596 O O . VAL A 1 203 ? -3.718 2.039 -3.479 1.00 90.12 203 VAL A O 1
ATOM 1599 N N . PRO A 1 204 ? -5.738 1.344 -4.152 1.00 90.00 204 PRO A N 1
ATOM 1600 C CA . PRO A 1 204 ? -6.090 2.647 -4.721 1.00 90.00 204 PRO A CA 1
ATOM 1601 C C . PRO A 1 204 ? -6.081 3.785 -3.694 1.00 90.00 204 PRO A C 1
ATOM 1603 O O . PRO A 1 204 ? -5.789 4.932 -4.040 1.00 90.00 204 PRO A O 1
ATOM 1606 N N . PHE A 1 205 ? -6.402 3.488 -2.430 1.00 88.44 205 PHE A N 1
ATOM 1607 C CA . PHE A 1 205 ? -6.346 4.475 -1.358 1.00 88.44 205 PHE A CA 1
ATOM 1608 C C . PHE A 1 205 ? -4.901 4.886 -1.072 1.00 88.44 205 PHE A C 1
ATOM 1610 O O . PHE A 1 205 ? -4.609 6.081 -1.048 1.00 88.44 205 PHE A O 1
ATOM 1617 N N . PHE A 1 206 ? -3.989 3.924 -0.924 1.00 90.12 206 PHE A N 1
ATOM 1618 C CA . PHE A 1 206 ? -2.577 4.214 -0.682 1.00 90.12 206 PHE A CA 1
ATOM 1619 C C . PHE A 1 206 ? -1.956 5.043 -1.810 1.00 90.12 206 PHE A C 1
ATOM 1621 O O . PHE A 1 206 ? -1.335 6.072 -1.544 1.00 90.12 206 PHE A O 1
ATOM 1628 N N . LEU A 1 207 ? -2.209 4.680 -3.070 1.00 89.81 207 LEU A N 1
ATOM 1629 C CA . LEU A 1 207 ? -1.695 5.431 -4.222 1.00 89.81 207 LEU A CA 1
ATOM 1630 C C . LEU A 1 207 ? -2.232 6.874 -4.254 1.00 89.81 207 LEU A C 1
ATOM 1632 O O . LEU A 1 207 ? -1.475 7.817 -4.475 1.00 89.81 207 LEU A O 1
ATOM 1636 N N . LYS A 1 208 ? -3.518 7.083 -3.940 1.00 89.38 208 LYS A N 1
ATOM 1637 C CA . LYS A 1 208 ? -4.126 8.426 -3.884 1.00 89.38 208 LYS A CA 1
ATOM 1638 C C . LYS A 1 208 ? -3.593 9.293 -2.735 1.00 89.38 208 LYS A C 1
ATOM 1640 O O . LYS A 1 208 ? -3.637 10.519 -2.829 1.00 89.38 208 LYS A O 1
ATOM 1645 N N . HIS A 1 209 ? -3.124 8.671 -1.656 1.00 88.12 209 HIS A N 1
ATOM 1646 C CA . HIS A 1 209 ? -2.599 9.339 -0.464 1.00 88.12 209 HIS A CA 1
ATOM 1647 C C . HIS A 1 209 ? -1.061 9.395 -0.417 1.00 88.12 209 HIS A C 1
ATOM 1649 O O . HIS A 1 209 ? -0.505 9.726 0.629 1.00 88.12 209 HIS A O 1
ATOM 1655 N N . ASN A 1 210 ? -0.380 9.154 -1.545 1.00 86.94 210 ASN A N 1
ATOM 1656 C CA . ASN A 1 210 ? 1.083 9.188 -1.670 1.00 86.94 210 ASN A CA 1
ATOM 1657 C C . ASN A 1 210 ? 1.800 8.162 -0.771 1.00 86.94 210 ASN A C 1
ATOM 1659 O O . ASN A 1 210 ? 2.859 8.448 -0.210 1.00 86.94 210 ASN A O 1
ATOM 1663 N N . ALA A 1 211 ? 1.196 6.989 -0.610 1.00 89.50 211 ALA A N 1
ATOM 1664 C CA . ALA A 1 211 ? 1.733 5.868 0.147 1.00 89.50 211 ALA A CA 1
ATOM 1665 C C . ALA A 1 211 ? 2.070 4.700 -0.785 1.00 89.50 211 ALA A C 1
ATOM 1667 O O . ALA A 1 211 ? 1.633 3.568 -0.602 1.00 89.50 211 ALA A O 1
ATOM 1668 N N . GLU A 1 212 ? 2.847 4.985 -1.830 1.00 91.00 212 GLU A N 1
ATOM 1669 C CA . GLU A 1 212 ? 3.233 3.992 -2.836 1.00 91.00 212 GLU A CA 1
ATOM 1670 C C . GLU A 1 212 ? 4.008 2.817 -2.244 1.00 91.00 212 GLU A C 1
ATOM 1672 O O . GLU A 1 212 ? 3.831 1.690 -2.694 1.00 91.00 212 GLU A O 1
ATOM 1677 N N . ALA A 1 213 ? 4.848 3.082 -1.239 1.00 91.56 213 ALA A N 1
ATOM 1678 C CA . ALA A 1 213 ? 5.611 2.050 -0.546 1.00 91.56 213 ALA A CA 1
ATOM 1679 C C . ALA A 1 213 ? 4.679 1.054 0.155 1.00 91.56 213 ALA A C 1
ATOM 1681 O O . ALA A 1 213 ? 4.768 -0.139 -0.102 1.00 91.56 213 ALA A O 1
ATOM 1682 N N . ASP A 1 214 ? 3.710 1.555 0.931 1.00 91.12 214 ASP A N 1
ATOM 1683 C CA . ASP A 1 214 ? 2.747 0.708 1.644 1.00 91.12 214 ASP A CA 1
ATOM 1684 C C . ASP A 1 214 ? 1.875 -0.110 0.663 1.00 91.12 214 ASP A C 1
ATOM 1686 O O . ASP A 1 214 ? 1.537 -1.259 0.942 1.00 91.12 214 ASP A O 1
ATOM 1690 N N . ALA A 1 215 ? 1.551 0.446 -0.515 1.00 92.75 215 ALA A N 1
ATOM 1691 C CA . ALA A 1 215 ? 0.832 -0.269 -1.576 1.00 92.75 215 ALA A CA 1
ATOM 1692 C C . ALA A 1 215 ? 1.658 -1.401 -2.213 1.00 92.75 215 ALA A C 1
ATOM 1694 O O . ALA A 1 215 ? 1.113 -2.455 -2.536 1.00 92.75 215 ALA A O 1
ATOM 1695 N N . VAL A 1 216 ? 2.958 -1.178 -2.426 1.00 93.00 216 VAL A N 1
ATOM 1696 C CA . VAL A 1 216 ? 3.872 -2.200 -2.957 1.00 93.00 216 VAL A CA 1
ATOM 1697 C C . VAL A 1 216 ? 4.112 -3.291 -1.917 1.00 93.00 216 VAL A C 1
ATOM 1699 O O . VAL A 1 216 ? 4.063 -4.467 -2.268 1.00 93.00 216 VAL A O 1
ATOM 1702 N N . ASP A 1 217 ? 4.325 -2.913 -0.657 1.00 92.62 217 ASP A N 1
ATOM 1703 C CA . ASP A 1 217 ? 4.625 -3.843 0.433 1.00 92.62 217 ASP A CA 1
ATOM 1704 C C . ASP A 1 217 ? 3.473 -4.832 0.647 1.00 92.62 217 ASP A C 1
ATOM 1706 O O . ASP A 1 217 ? 3.698 -6.040 0.596 1.00 92.62 217 ASP A O 1
ATOM 1710 N N . ILE A 1 218 ? 2.225 -4.355 0.763 1.00 92.31 218 ILE A N 1
ATOM 1711 C CA . ILE A 1 218 ? 1.065 -5.247 0.948 1.00 92.31 218 ILE A CA 1
ATOM 1712 C C . ILE A 1 218 ? 0.863 -6.193 -0.249 1.00 92.31 218 ILE A C 1
ATOM 1714 O O . ILE A 1 218 ? 0.582 -7.376 -0.069 1.00 92.31 218 ILE A O 1
ATOM 1718 N N . LEU A 1 219 ? 1.050 -5.711 -1.485 1.00 92.25 219 LEU A N 1
ATOM 1719 C CA . LEU A 1 219 ? 0.942 -6.557 -2.680 1.00 92.25 219 LEU A CA 1
ATOM 1720 C C . LEU A 1 219 ? 2.075 -7.585 -2.763 1.00 92.25 219 LEU A C 1
ATOM 1722 O O . LEU A 1 219 ? 1.864 -8.687 -3.270 1.00 92.25 219 LEU A O 1
ATOM 1726 N N . SER A 1 220 ? 3.261 -7.238 -2.261 1.00 91.19 220 SER A N 1
ATOM 1727 C CA . SER A 1 220 ? 4.384 -8.163 -2.142 1.00 91.19 220 SER A CA 1
ATOM 1728 C C . SER A 1 220 ? 4.116 -9.248 -1.104 1.00 91.19 220 SER A C 1
ATOM 1730 O O . SER A 1 220 ? 4.407 -10.411 -1.364 1.00 91.19 220 SER A O 1
ATOM 1732 N N . GLU A 1 221 ? 3.555 -8.892 0.054 1.00 89.50 221 GLU A N 1
ATOM 1733 C CA . GLU A 1 221 ? 3.231 -9.842 1.128 1.00 89.50 221 GLU A CA 1
ATOM 1734 C C . GLU A 1 221 ? 2.161 -10.863 0.712 1.00 89.50 221 GLU A C 1
ATOM 1736 O O . GLU A 1 221 ? 2.170 -11.996 1.199 1.00 89.50 221 GLU A O 1
ATOM 1741 N N . LEU A 1 222 ? 1.275 -10.476 -0.214 1.00 89.69 222 LEU A N 1
ATOM 1742 C CA . LEU A 1 222 ? 0.245 -11.334 -0.808 1.00 89.69 222 LEU A CA 1
ATOM 1743 C C . LEU A 1 222 ? 0.714 -12.065 -2.081 1.00 89.69 222 LEU A C 1
ATOM 1745 O O . LEU A 1 222 ? -0.090 -12.717 -2.742 1.00 89.69 222 LEU A O 1
ATOM 1749 N N . GLU A 1 223 ? 1.996 -11.956 -2.444 1.00 88.31 223 GLU A N 1
ATOM 1750 C CA . GLU A 1 223 ? 2.586 -12.552 -3.655 1.00 88.31 223 GLU A C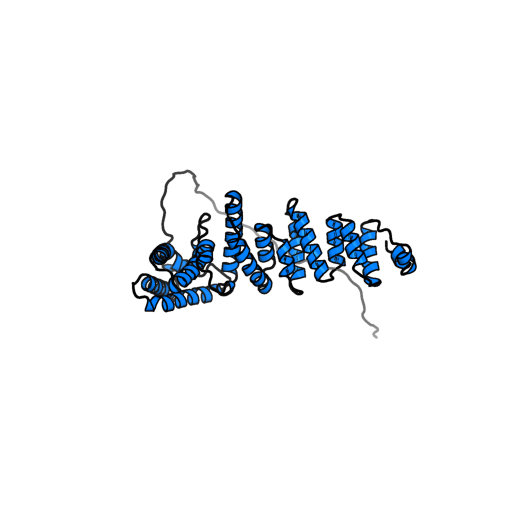A 1
ATOM 1751 C C . GLU A 1 223 ? 1.891 -12.141 -4.973 1.00 88.31 223 GLU A C 1
ATOM 1753 O O . GLU A 1 223 ? 1.946 -12.854 -5.975 1.00 88.31 223 GLU A O 1
ATOM 1758 N N . MET A 1 224 ? 1.253 -10.966 -5.003 1.00 89.00 224 MET A N 1
ATOM 1759 C CA . MET A 1 224 ? 0.429 -10.485 -6.121 1.00 89.00 224 MET A CA 1
ATOM 1760 C C . MET A 1 224 ? 0.900 -9.130 -6.665 1.00 89.00 224 MET A C 1
ATOM 1762 O O . MET A 1 224 ? 0.101 -8.277 -7.058 1.00 89.00 224 MET A O 1
ATOM 1766 N N . ILE A 1 225 ? 2.219 -8.931 -6.705 1.00 90.19 225 ILE A N 1
ATOM 1767 C CA . ILE A 1 225 ? 2.834 -7.663 -7.114 1.00 90.19 225 ILE A CA 1
ATOM 1768 C C . ILE A 1 225 ? 2.413 -7.211 -8.520 1.00 90.19 225 ILE A C 1
ATOM 1770 O O . ILE A 1 225 ? 2.276 -6.016 -8.762 1.00 90.19 225 ILE A O 1
ATOM 1774 N N . GLU A 1 226 ? 2.122 -8.149 -9.423 1.00 90.06 226 GLU A N 1
ATOM 1775 C CA . GLU A 1 226 ? 1.709 -7.888 -10.809 1.00 90.06 226 GLU A CA 1
ATOM 1776 C C . GLU A 1 226 ? 0.437 -7.023 -10.902 1.00 90.06 226 GLU A C 1
ATOM 1778 O O . GLU A 1 226 ? 0.304 -6.203 -11.813 1.00 90.06 226 GLU A O 1
ATOM 1783 N N . ALA A 1 227 ? -0.466 -7.131 -9.918 1.00 90.06 227 ALA A N 1
ATOM 1784 C CA . ALA A 1 227 ? -1.715 -6.370 -9.877 1.00 90.06 227 ALA A CA 1
ATOM 1785 C C . ALA A 1 227 ? -1.492 -4.853 -9.749 1.00 90.06 227 ALA A C 1
ATOM 1787 O O . ALA A 1 227 ? -2.365 -4.060 -10.110 1.00 90.06 227 ALA A O 1
ATOM 1788 N N . ILE A 1 228 ? -0.313 -4.418 -9.282 1.00 90.75 228 ILE A N 1
ATOM 1789 C CA . ILE A 1 228 ? -0.005 -2.991 -9.152 1.00 90.75 228 ILE A CA 1
ATOM 1790 C C . ILE A 1 228 ? -0.067 -2.270 -10.503 1.00 90.75 228 ILE A C 1
ATOM 1792 O O . ILE A 1 228 ? -0.453 -1.103 -10.569 1.00 90.75 228 ILE A O 1
ATOM 1796 N N . ALA A 1 229 ? 0.246 -2.973 -11.595 1.00 89.19 229 ALA A N 1
ATOM 1797 C CA . ALA A 1 229 ? 0.309 -2.397 -12.930 1.00 89.19 229 ALA A CA 1
ATOM 1798 C C . ALA A 1 229 ? -1.049 -1.904 -13.455 1.00 89.19 229 ALA A C 1
ATOM 1800 O O . ALA A 1 229 ? -1.072 -1.169 -14.446 1.00 89.19 229 ALA A O 1
ATOM 1801 N N . ASP A 1 230 ? -2.161 -2.304 -12.834 1.00 89.31 230 ASP A N 1
ATOM 1802 C CA . ASP A 1 230 ? -3.515 -1.889 -13.217 1.00 89.31 230 ASP A CA 1
ATOM 1803 C C . ASP A 1 230 ? -4.048 -0.724 -12.369 1.00 89.31 230 ASP A C 1
ATOM 1805 O O . ASP A 1 230 ? -5.002 -0.052 -12.765 1.00 89.31 230 ASP A O 1
ATOM 1809 N N . HIS A 1 231 ? -3.415 -0.445 -11.227 1.00 87.75 231 HIS A N 1
ATOM 1810 C CA . HIS A 1 231 ? -3.824 0.615 -10.299 1.00 87.75 231 HIS A CA 1
ATOM 1811 C C . HIS A 1 231 ? -2.979 1.890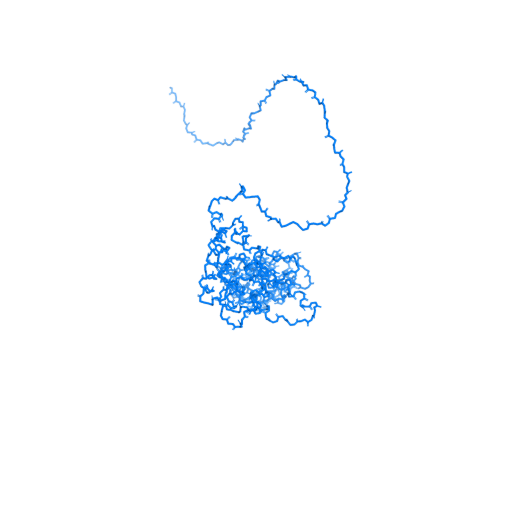 -10.401 1.00 87.75 231 HIS A C 1
ATOM 1813 O O . HIS A 1 231 ? -3.358 2.929 -9.859 1.00 87.75 231 HIS A O 1
ATOM 1819 N N . VAL A 1 232 ? -1.838 1.819 -11.081 1.00 89.06 232 VAL A N 1
ATOM 1820 C CA . VAL A 1 232 ? -0.879 2.918 -11.207 1.00 89.06 232 VAL A CA 1
ATOM 1821 C C . VAL A 1 232 ? -1.313 3.937 -12.269 1.00 89.06 232 VAL A C 1
ATOM 1823 O O . VAL A 1 232 ? -1.746 3.579 -13.362 1.00 89.06 232 VAL A O 1
ATOM 1826 N N . ASP A 1 233 ? -1.163 5.226 -11.949 1.00 89.06 233 ASP A N 1
ATOM 1827 C CA . ASP A 1 233 ? -1.429 6.354 -12.846 1.00 89.06 233 ASP A CA 1
ATOM 1828 C C . ASP A 1 233 ? -0.139 7.089 -13.273 1.00 89.06 233 ASP A C 1
ATOM 1830 O O . ASP A 1 233 ? 0.965 6.787 -12.812 1.00 89.06 233 ASP A O 1
ATOM 1834 N N . GLU A 1 234 ? -0.275 8.097 -14.146 1.00 87.38 234 GLU A N 1
ATOM 1835 C CA . GLU A 1 234 ? 0.851 8.890 -14.672 1.00 87.38 234 GLU A CA 1
ATOM 1836 C C . GLU A 1 234 ? 1.620 9.669 -13.583 1.00 87.38 234 GLU A C 1
ATOM 1838 O O . GLU A 1 234 ? 2.799 9.971 -13.740 1.00 87.38 234 GLU A O 1
ATOM 1843 N N . ASN A 1 235 ? 0.994 9.981 -12.449 1.00 87.69 235 ASN A N 1
ATOM 1844 C CA . ASN A 1 235 ? 1.673 10.705 -11.372 1.00 87.69 235 ASN A CA 1
ATOM 1845 C C . ASN A 1 235 ? 2.419 9.763 -10.420 1.00 87.69 235 ASN A C 1
ATOM 1847 O O . ASN A 1 235 ? 3.395 10.159 -9.780 1.00 87.69 235 ASN A O 1
ATOM 1851 N N . THR A 1 236 ? 1.961 8.517 -10.328 1.00 89.56 236 THR A N 1
ATOM 1852 C CA . THR A 1 236 ? 2.371 7.579 -9.288 1.00 89.56 236 THR A CA 1
ATOM 1853 C C . THR A 1 236 ? 3.383 6.555 -9.794 1.00 89.56 236 THR A C 1
ATOM 1855 O O . THR A 1 236 ? 4.243 6.127 -9.019 1.00 89.56 236 THR A O 1
ATOM 1858 N N . TYR A 1 237 ? 3.375 6.221 -11.094 1.00 91.31 237 TYR A N 1
ATOM 1859 C CA . TYR A 1 237 ? 4.244 5.174 -11.654 1.00 91.31 237 TYR A CA 1
ATOM 1860 C C . TYR A 1 237 ? 5.725 5.396 -11.369 1.00 91.31 237 TYR A C 1
ATOM 1862 O O . TYR A 1 237 ? 6.441 4.456 -11.038 1.00 91.31 237 TYR A O 1
ATOM 1870 N N . ALA A 1 238 ? 6.196 6.642 -11.454 1.00 91.44 238 ALA A N 1
ATOM 1871 C CA . ALA A 1 238 ? 7.605 6.947 -11.258 1.00 91.44 238 ALA A CA 1
ATOM 1872 C C . ALA A 1 238 ? 8.058 6.621 -9.827 1.00 91.44 238 ALA A C 1
ATOM 1874 O O . ALA A 1 238 ? 9.152 6.091 -9.637 1.00 91.44 238 ALA A O 1
ATOM 1875 N N . ARG A 1 239 ? 7.206 6.901 -8.829 1.00 92.44 239 ARG A N 1
ATOM 1876 C CA . ARG A 1 239 ? 7.483 6.625 -7.412 1.00 92.44 239 ARG A CA 1
ATOM 1877 C C . ARG A 1 239 ? 7.377 5.136 -7.101 1.00 92.44 239 ARG A C 1
ATOM 1879 O O . ARG A 1 239 ? 8.271 4.605 -6.450 1.00 92.44 239 ARG A O 1
ATOM 1886 N N . VAL A 1 240 ? 6.346 4.470 -7.625 1.00 93.38 240 VAL A N 1
ATOM 1887 C CA . VAL A 1 240 ? 6.155 3.018 -7.478 1.00 93.38 240 VAL A CA 1
ATOM 1888 C C . VAL A 1 240 ? 7.335 2.256 -8.068 1.00 93.38 240 VAL A C 1
ATOM 1890 O O . VAL A 1 240 ? 7.982 1.490 -7.360 1.00 93.38 240 VAL A O 1
ATOM 1893 N N . CYS A 1 241 ? 7.690 2.514 -9.330 1.00 93.50 241 CYS A N 1
ATOM 1894 C CA . CYS A 1 241 ? 8.801 1.815 -9.966 1.00 93.50 241 CYS A CA 1
ATOM 1895 C C . CYS A 1 241 ? 10.139 2.110 -9.277 1.00 93.50 241 CYS A C 1
ATOM 1897 O O . CYS A 1 241 ? 10.957 1.204 -9.133 1.00 93.50 241 CYS A O 1
ATOM 1899 N N . LEU A 1 242 ? 10.371 3.347 -8.819 1.00 93.12 242 LEU A N 1
ATOM 1900 C CA . LEU A 1 242 ? 11.577 3.678 -8.058 1.00 93.12 242 LEU A CA 1
ATOM 1901 C C . LEU A 1 242 ? 11.665 2.848 -6.772 1.00 93.12 242 LEU A C 1
ATOM 1903 O O . LEU A 1 242 ? 12.723 2.286 -6.485 1.00 93.12 242 LEU A O 1
ATOM 1907 N N . TYR A 1 243 ? 10.558 2.751 -6.031 1.00 94.31 243 TYR A N 1
ATOM 1908 C CA . TYR A 1 243 ? 10.485 1.945 -4.819 1.00 94.31 243 TYR A CA 1
ATOM 1909 C C . TYR A 1 243 ? 10.757 0.468 -5.124 1.00 94.31 243 TYR A C 1
ATOM 1911 O O . TYR A 1 243 ? 11.704 -0.098 -4.578 1.00 94.31 243 TYR A O 1
ATOM 1919 N N . MET A 1 244 ? 10.046 -0.115 -6.095 1.00 93.00 244 MET A N 1
ATOM 1920 C CA . MET A 1 244 ? 10.235 -1.509 -6.513 1.00 93.00 244 MET A CA 1
ATOM 1921 C C . MET A 1 244 ? 11.690 -1.800 -6.894 1.00 93.00 244 MET A C 1
ATOM 1923 O O . MET A 1 244 ? 12.299 -2.723 -6.360 1.00 93.00 244 MET A O 1
ATOM 1927 N N . VAL A 1 245 ? 12.295 -0.976 -7.756 1.00 92.44 245 VAL A N 1
ATOM 1928 C CA . VAL A 1 245 ? 13.684 -1.152 -8.218 1.00 92.44 245 VAL A CA 1
ATOM 1929 C C . VAL A 1 245 ? 14.692 -1.036 -7.071 1.00 92.44 245 VAL A C 1
ATOM 1931 O O . VAL A 1 245 ? 15.716 -1.733 -7.091 1.00 92.44 245 VAL A O 1
ATOM 1934 N N . SER A 1 246 ? 14.412 -0.180 -6.083 1.00 93.25 246 SER A N 1
ATOM 1935 C CA . SER A 1 246 ? 15.232 -0.025 -4.878 1.00 93.25 246 SER A CA 1
ATOM 1936 C C . SER A 1 246 ? 15.132 -1.219 -3.924 1.00 93.25 246 SER A C 1
ATOM 1938 O O . SER A 1 246 ? 16.109 -1.506 -3.235 1.00 93.25 246 SER A O 1
ATOM 1940 N N . MET A 1 247 ? 14.009 -1.949 -3.938 1.00 91.38 247 MET A N 1
ATOM 1941 C CA . MET A 1 247 ? 13.818 -3.163 -3.141 1.00 91.38 247 MET A CA 1
ATOM 1942 C C . MET A 1 247 ? 14.458 -4.404 -3.758 1.00 91.38 247 MET A C 1
ATOM 1944 O O . MET A 1 247 ? 14.861 -5.291 -3.018 1.00 91.38 247 MET A O 1
ATOM 1948 N N . VAL A 1 248 ? 14.631 -4.468 -5.084 1.00 92.50 248 VAL A N 1
ATOM 1949 C CA . VAL A 1 248 ? 15.198 -5.646 -5.778 1.00 92.50 248 VAL A CA 1
ATOM 1950 C C . VAL A 1 248 ? 16.478 -6.216 -5.131 1.00 92.50 248 VAL A C 1
ATOM 1952 O O . VAL A 1 248 ? 16.574 -7.433 -5.031 1.00 92.50 248 VAL A O 1
ATOM 1955 N N . PRO A 1 249 ? 17.471 -5.419 -4.673 1.00 92.62 249 PRO A N 1
ATOM 1956 C CA . PRO A 1 249 ? 18.661 -5.959 -4.002 1.00 92.62 249 PRO A CA 1
ATOM 1957 C C . PRO A 1 249 ? 18.395 -6.640 -2.650 1.00 92.62 249 PRO A C 1
ATOM 1959 O O . PRO A 1 249 ? 19.261 -7.364 -2.167 1.00 92.62 249 PRO A O 1
ATOM 1962 N N . LEU A 1 250 ? 17.251 -6.362 -2.020 1.00 91.69 250 LEU A N 1
ATOM 1963 C CA . LEU A 1 250 ? 16.827 -6.929 -0.737 1.00 91.69 250 LEU A CA 1
ATOM 1964 C C . LEU A 1 250 ? 15.985 -8.201 -0.913 1.00 91.69 250 LEU A C 1
ATOM 1966 O O . LEU A 1 250 ? 15.776 -8.926 0.056 1.00 91.69 250 LEU A O 1
ATOM 1970 N N . LEU A 1 251 ? 15.511 -8.465 -2.133 1.00 89.88 251 LEU A N 1
ATOM 1971 C CA . LEU A 1 251 ? 14.655 -9.599 -2.459 1.00 89.88 251 LEU A CA 1
ATOM 1972 C C . LEU A 1 251 ? 15.480 -10.790 -2.949 1.00 89.88 251 LEU A C 1
ATOM 1974 O O . LEU A 1 251 ? 16.492 -10.642 -3.640 1.00 89.88 251 LEU A O 1
ATOM 1978 N N . THR A 1 252 ? 15.023 -11.991 -2.614 1.00 90.12 252 THR A N 1
ATOM 1979 C CA . THR A 1 252 ? 15.573 -13.240 -3.144 1.00 90.12 252 THR A CA 1
ATOM 1980 C C . THR A 1 252 ? 14.883 -13.636 -4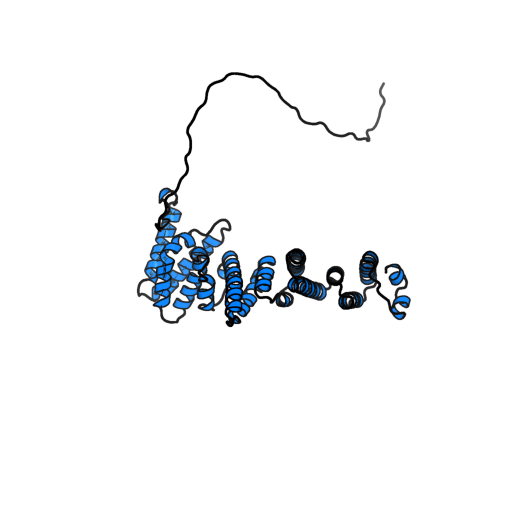.444 1.00 90.12 252 THR A C 1
ATOM 1982 O O . THR A 1 252 ? 13.770 -13.205 -4.733 1.00 90.12 252 THR A O 1
ATOM 1985 N N . TYR A 1 253 ? 15.531 -14.501 -5.221 1.00 86.56 253 TYR A N 1
ATOM 1986 C CA . TYR A 1 253 ? 14.874 -15.179 -6.337 1.00 86.56 253 TYR A CA 1
ATOM 1987 C C . TYR A 1 253 ? 13.758 -16.100 -5.823 1.00 86.56 253 TYR A C 1
ATOM 1989 O O . TYR A 1 253 ? 14.020 -16.839 -4.867 1.00 86.56 253 TYR A O 1
ATOM 1997 N N . PRO A 1 254 ? 12.549 -16.101 -6.424 1.00 89.50 254 PRO A N 1
ATOM 1998 C CA . PRO A 1 254 ? 12.161 -15.497 -7.715 1.00 89.50 254 PRO A CA 1
ATOM 1999 C C . PRO A 1 254 ? 11.548 -14.082 -7.654 1.00 89.50 254 PRO A C 1
ATOM 2001 O O . PRO A 1 254 ? 11.214 -13.513 -8.695 1.00 89.50 254 PRO A O 1
ATOM 2004 N N . ASP A 1 255 ? 11.363 -13.506 -6.467 1.00 88.25 255 ASP A N 1
ATOM 2005 C CA . ASP A 1 255 ? 10.612 -12.252 -6.305 1.00 88.25 255 ASP A CA 1
ATOM 2006 C C . ASP A 1 255 ? 11.359 -11.036 -6.853 1.00 88.25 255 ASP A C 1
ATOM 2008 O O . ASP A 1 255 ? 10.749 -10.119 -7.400 1.00 88.25 255 ASP A O 1
ATOM 2012 N N . ASN A 1 256 ? 12.691 -11.054 -6.792 1.00 91.06 256 ASN A N 1
ATOM 2013 C CA . ASN A 1 256 ? 13.536 -10.034 -7.410 1.00 91.06 256 ASN A CA 1
ATOM 2014 C C . ASN A 1 256 ? 13.242 -9.860 -8.921 1.00 91.06 256 ASN A C 1
ATOM 2016 O O . ASN A 1 256 ? 13.143 -8.728 -9.399 1.00 91.06 256 ASN A O 1
ATOM 2020 N N . ASP A 1 257 ? 13.065 -10.963 -9.654 1.00 91.31 257 ASP A N 1
ATOM 2021 C CA . ASP A 1 257 ? 12.790 -10.973 -11.091 1.00 91.31 257 ASP A CA 1
ATOM 2022 C C . ASP A 1 257 ? 11.340 -10.561 -11.358 1.00 91.31 257 ASP A C 1
ATOM 2024 O O . ASP A 1 257 ? 11.094 -9.717 -12.220 1.00 91.31 257 ASP A O 1
ATOM 2028 N N . ARG A 1 258 ? 10.381 -11.059 -10.564 1.00 91.75 258 ARG A N 1
ATOM 2029 C CA . ARG A 1 258 ? 8.967 -10.639 -10.637 1.00 91.75 258 ARG A CA 1
ATOM 2030 C C . ARG A 1 258 ? 8.805 -9.129 -10.473 1.00 91.75 258 ARG A C 1
ATOM 2032 O O . ARG A 1 258 ? 8.072 -8.497 -11.237 1.00 91.75 258 ARG A O 1
ATOM 2039 N N . PHE A 1 259 ? 9.522 -8.534 -9.520 1.00 93.25 259 PHE A N 1
ATOM 2040 C CA . PHE A 1 259 ? 9.530 -7.086 -9.308 1.00 93.25 259 PHE A CA 1
ATOM 2041 C C . PHE A 1 259 ? 10.084 -6.335 -10.519 1.00 93.25 259 PHE A C 1
ATOM 2043 O O . PHE A 1 259 ? 9.515 -5.325 -10.933 1.00 93.25 259 PHE A O 1
ATOM 2050 N N . LEU A 1 260 ? 11.183 -6.819 -11.103 1.00 92.94 260 LEU A N 1
ATOM 2051 C CA . LEU A 1 260 ? 11.784 -6.199 -12.282 1.00 92.94 260 LEU A CA 1
ATOM 2052 C C . LEU A 1 260 ? 10.885 -6.307 -13.520 1.00 92.94 260 LEU A C 1
ATOM 2054 O O . LEU A 1 260 ? 10.744 -5.310 -14.227 1.00 92.94 260 LEU A O 1
ATOM 2058 N N . HIS A 1 261 ? 10.252 -7.459 -13.757 1.00 93.25 261 HIS A N 1
ATOM 2059 C CA . HIS A 1 261 ? 9.286 -7.639 -14.845 1.00 93.25 261 HIS A CA 1
ATOM 2060 C C . HIS A 1 261 ? 8.064 -6.734 -14.669 1.00 93.25 261 HIS A C 1
ATOM 2062 O O . HIS A 1 261 ? 7.694 -6.007 -15.587 1.00 93.25 261 HIS A O 1
ATOM 2068 N N . THR A 1 262 ? 7.498 -6.678 -13.464 1.00 92.94 262 THR A N 1
ATOM 2069 C CA . THR A 1 262 ? 6.341 -5.816 -13.186 1.00 92.94 262 THR A CA 1
ATOM 2070 C C . THR A 1 262 ? 6.692 -4.334 -13.366 1.00 92.94 262 THR A C 1
ATOM 2072 O O . THR A 1 262 ? 5.952 -3.585 -14.003 1.00 92.94 262 THR A O 1
ATOM 2075 N N . ALA A 1 263 ? 7.851 -3.888 -12.866 1.00 94.25 263 ALA A N 1
ATOM 2076 C CA . ALA A 1 263 ? 8.307 -2.509 -13.052 1.00 94.25 263 ALA A CA 1
ATOM 2077 C C . ALA A 1 263 ? 8.602 -2.182 -14.530 1.00 94.25 263 ALA A C 1
ATOM 2079 O O . ALA A 1 263 ? 8.347 -1.060 -14.979 1.00 94.25 263 ALA A O 1
ATOM 2080 N N . HIS A 1 264 ? 9.114 -3.153 -15.294 1.00 93.81 264 HIS A N 1
ATOM 2081 C CA . HIS A 1 264 ? 9.305 -3.046 -16.743 1.00 93.81 264 HIS A CA 1
ATOM 2082 C C . HIS A 1 264 ? 7.975 -2.823 -17.465 1.00 93.81 264 HIS A C 1
ATOM 2084 O O . HIS A 1 264 ? 7.849 -1.844 -18.207 1.00 93.81 264 HIS A O 1
ATOM 2090 N N . ASP A 1 265 ? 6.965 -3.641 -17.168 1.00 92.62 265 ASP A N 1
ATOM 2091 C CA . ASP A 1 265 ? 5.636 -3.533 -17.768 1.00 92.62 265 ASP A CA 1
ATOM 2092 C C . ASP A 1 265 ? 4.987 -2.175 -17.480 1.00 92.62 265 ASP A C 1
ATOM 2094 O O . ASP A 1 265 ? 4.415 -1.552 -18.380 1.00 92.62 265 ASP A O 1
ATOM 2098 N N . ILE A 1 266 ? 5.132 -1.657 -16.256 1.00 92.88 266 ILE A N 1
ATOM 2099 C CA . ILE A 1 266 ? 4.648 -0.317 -15.894 1.00 92.88 266 ILE A CA 1
ATOM 2100 C C . ILE A 1 266 ? 5.356 0.761 -16.726 1.00 92.88 266 ILE A C 1
ATOM 2102 O O . ILE A 1 266 ? 4.696 1.612 -17.329 1.00 92.88 266 ILE A O 1
ATOM 2106 N N . TYR A 1 267 ? 6.691 0.733 -16.819 1.00 93.00 267 TYR A N 1
ATOM 2107 C CA . TYR A 1 267 ? 7.418 1.712 -17.634 1.00 93.00 267 TYR A CA 1
ATOM 2108 C C . TYR A 1 267 ? 7.040 1.632 -19.113 1.00 93.00 267 TYR A C 1
ATOM 2110 O O . TYR A 1 267 ? 6.927 2.670 -19.773 1.00 93.00 267 TYR A O 1
ATOM 2118 N N . ARG A 1 268 ? 6.793 0.425 -19.625 1.00 90.88 268 ARG A N 1
ATOM 2119 C CA . ARG A 1 268 ? 6.346 0.213 -21.000 1.00 90.88 268 ARG A CA 1
ATOM 2120 C C . ARG A 1 268 ? 4.942 0.774 -21.233 1.00 90.88 268 ARG A C 1
ATOM 2122 O O . ARG A 1 268 ? 4.752 1.487 -22.218 1.00 90.88 268 ARG A O 1
ATOM 2129 N N . LYS A 1 269 ? 3.992 0.556 -20.311 1.00 90.62 269 LYS A N 1
ATOM 2130 C CA . LYS A 1 269 ? 2.640 1.156 -20.355 1.00 90.62 269 LYS A CA 1
ATOM 2131 C C . LYS A 1 269 ? 2.695 2.693 -20.405 1.00 90.62 269 LYS A C 1
ATOM 2133 O O . LYS A 1 269 ? 1.931 3.306 -21.146 1.00 90.62 269 LYS A O 1
ATOM 2138 N N . HIS A 1 270 ? 3.634 3.316 -19.687 1.00 89.81 270 HIS A N 1
ATOM 2139 C CA . HIS A 1 270 ? 3.823 4.776 -19.661 1.00 89.81 270 HIS A CA 1
ATOM 2140 C C . HIS A 1 270 ? 4.802 5.322 -20.724 1.00 89.81 270 HIS A C 1
ATOM 2142 O O . HIS A 1 270 ? 5.204 6.485 -20.651 1.00 89.81 270 HIS A O 1
ATOM 2148 N N . ASN A 1 271 ? 5.180 4.523 -21.732 1.00 87.81 271 ASN A N 1
ATOM 2149 C CA . ASN A 1 271 ? 6.109 4.897 -22.813 1.00 87.81 271 ASN A CA 1
ATOM 2150 C C . ASN A 1 271 ? 7.508 5.364 -22.343 1.00 87.81 271 ASN A C 1
ATOM 2152 O O . ASN A 1 271 ? 8.211 6.076 -23.064 1.00 87.81 271 ASN A O 1
ATOM 2156 N N . GLN A 1 272 ? 7.955 4.944 -21.158 1.00 89.50 272 GLN A N 1
ATOM 2157 C CA . GLN A 1 272 ? 9.286 5.242 -20.616 1.00 89.50 272 GLN A CA 1
ATOM 2158 C C . GLN A 1 272 ? 10.312 4.185 -21.049 1.00 89.50 272 GLN A C 1
ATOM 2160 O O . GLN A 1 272 ? 10.885 3.461 -20.234 1.00 89.50 272 GLN A O 1
ATOM 2165 N N . LEU A 1 273 ? 10.567 4.117 -22.358 1.00 88.62 273 LEU A N 1
ATOM 2166 C CA . LEU A 1 273 ? 11.415 3.088 -22.975 1.00 88.62 273 LEU A CA 1
ATOM 2167 C C . LEU A 1 273 ? 12.869 3.041 -22.464 1.00 88.62 273 LEU A C 1
ATOM 2169 O O . LEU A 1 273 ? 13.370 1.937 -22.282 1.00 88.62 273 LEU A O 1
ATOM 2173 N N . PRO A 1 274 ? 13.565 4.162 -22.174 1.00 89.81 274 PRO A N 1
ATOM 2174 C CA . PRO A 1 274 ? 14.927 4.090 -21.629 1.00 89.81 274 PRO A CA 1
ATOM 2175 C C . PRO A 1 274 ? 15.000 3.406 -20.256 1.00 89.81 274 PRO A C 1
ATOM 2177 O O . PRO A 1 274 ? 15.953 2.679 -19.967 1.00 89.81 274 PRO A O 1
ATOM 2180 N N . HIS A 1 275 ? 13.984 3.623 -19.414 1.00 91.12 275 HIS A N 1
ATOM 2181 C CA . HIS A 1 275 ? 13.888 2.989 -18.100 1.00 91.12 275 HIS A CA 1
ATOM 2182 C C . HIS A 1 275 ? 13.537 1.506 -18.244 1.00 91.12 275 HIS A C 1
ATOM 2184 O O . HIS A 1 275 ? 14.219 0.676 -17.646 1.00 91.12 275 HIS A O 1
ATOM 2190 N N . ALA A 1 276 ? 12.559 1.174 -19.097 1.00 92.38 276 ALA A N 1
ATOM 2191 C CA . ALA A 1 276 ? 12.211 -0.209 -19.426 1.00 92.38 276 ALA A CA 1
ATOM 2192 C C . ALA A 1 276 ? 13.433 -0.988 -19.949 1.00 92.38 276 ALA A C 1
ATOM 2194 O O . ALA A 1 276 ? 13.808 -2.001 -19.363 1.00 92.38 276 ALA A O 1
ATOM 2195 N N . LEU A 1 277 ? 14.163 -0.437 -20.926 1.00 90.56 277 LEU A N 1
ATOM 2196 C CA . LEU A 1 277 ? 15.366 -1.060 -21.480 1.00 90.56 277 LEU A CA 1
ATOM 2197 C C . LEU A 1 277 ? 16.433 -1.317 -20.408 1.00 90.56 277 LEU A C 1
ATOM 2199 O O . LEU A 1 277 ? 17.062 -2.371 -20.388 1.00 90.56 277 LEU A O 1
ATOM 2203 N N . THR A 1 278 ? 16.636 -0.369 -19.490 1.00 91.75 278 THR A N 1
ATOM 2204 C CA . THR A 1 278 ? 17.605 -0.536 -18.395 1.00 91.75 278 THR A CA 1
ATOM 2205 C C . THR A 1 278 ? 17.212 -1.692 -17.467 1.00 91.75 278 THR A C 1
ATOM 2207 O O . THR A 1 278 ? 18.088 -2.430 -17.010 1.00 91.75 278 THR A O 1
ATOM 2210 N N . LEU A 1 279 ? 15.913 -1.887 -17.211 1.00 92.19 279 LEU A N 1
ATOM 2211 C CA . LEU A 1 279 ? 15.419 -3.033 -16.444 1.00 92.19 279 LEU A CA 1
ATOM 2212 C C . LEU A 1 279 ? 15.544 -4.349 -17.220 1.00 92.19 279 LEU A C 1
ATOM 2214 O O . LEU A 1 279 ? 15.996 -5.333 -16.641 1.00 92.19 279 LEU A O 1
ATOM 2218 N N . ALA A 1 280 ? 15.241 -4.362 -18.520 1.00 91.50 280 ALA A N 1
ATOM 2219 C CA . ALA A 1 280 ? 15.409 -5.540 -19.375 1.00 91.50 280 ALA A CA 1
ATOM 2220 C C . ALA A 1 280 ? 16.879 -6.002 -19.436 1.00 91.50 280 ALA A C 1
ATOM 2222 O O . ALA A 1 280 ? 17.172 -7.192 -19.332 1.00 91.50 280 ALA A O 1
ATOM 2223 N N . ILE A 1 281 ? 17.822 -5.053 -19.498 1.00 90.44 281 ILE A N 1
ATOM 2224 C CA . ILE A 1 281 ? 19.263 -5.332 -19.398 1.00 90.44 281 ILE A CA 1
ATOM 2225 C C . ILE A 1 281 ? 19.615 -5.950 -18.041 1.00 90.44 281 ILE A C 1
ATOM 2227 O O . ILE A 1 281 ? 20.411 -6.885 -17.982 1.00 90.44 281 ILE A O 1
ATOM 2231 N N . ARG A 1 282 ? 19.024 -5.455 -16.947 1.00 90.69 282 ARG A N 1
ATOM 2232 C CA . ARG A 1 282 ? 19.254 -5.994 -15.599 1.00 90.69 282 ARG A CA 1
ATOM 2233 C C . ARG A 1 282 ? 18.708 -7.418 -15.437 1.00 90.69 282 ARG A C 1
ATOM 2235 O O . ARG A 1 282 ? 19.344 -8.209 -14.749 1.00 90.69 282 ARG A O 1
ATOM 2242 N N . LEU A 1 283 ? 17.580 -7.725 -16.078 1.00 90.12 283 LEU A N 1
ATOM 2243 C CA . LEU A 1 283 ? 16.999 -9.071 -16.175 1.00 90.12 283 LEU A CA 1
ATOM 2244 C C . LEU A 1 283 ? 17.806 -10.009 -17.089 1.00 90.12 283 LEU A C 1
ATOM 2246 O O . LEU A 1 283 ? 17.634 -11.221 -17.028 1.00 90.12 283 LEU A O 1
ATOM 2250 N N . ASN A 1 284 ? 18.702 -9.463 -17.920 1.00 89.75 284 ASN A N 1
ATOM 2251 C CA . ASN A 1 284 ? 19.467 -10.205 -18.923 1.00 89.75 284 ASN A CA 1
ATOM 2252 C C . ASN A 1 284 ? 18.572 -10.991 -19.908 1.00 89.75 284 ASN A C 1
ATOM 2254 O O . ASN A 1 284 ? 18.944 -12.064 -20.387 1.00 89.75 284 ASN A O 1
ATOM 2258 N N . ASP A 1 285 ? 17.397 -10.442 -20.224 1.00 89.00 285 ASP A N 1
ATOM 2259 C CA . ASP A 1 285 ? 16.468 -11.007 -21.202 1.00 89.00 285 ASP A CA 1
ATOM 2260 C C . ASP A 1 285 ? 16.606 -10.273 -22.544 1.00 89.00 285 ASP A C 1
ATOM 2262 O O . ASP A 1 285 ? 16.193 -9.121 -22.718 1.00 89.00 285 ASP A O 1
ATOM 2266 N N . PHE A 1 286 ? 17.216 -10.958 -23.513 1.00 86.19 286 PHE A N 1
ATOM 2267 C CA . PHE A 1 286 ? 17.460 -10.416 -24.848 1.00 86.19 286 PHE A CA 1
ATOM 2268 C C . PHE A 1 286 ? 16.179 -10.206 -25.661 1.00 86.19 286 PHE A C 1
ATOM 2270 O O . PHE A 1 286 ? 16.159 -9.326 -26.524 1.00 86.19 286 PHE A O 1
ATOM 2277 N N . ASP A 1 287 ? 15.124 -10.977 -25.407 1.00 88.62 287 ASP A N 1
ATOM 2278 C CA . ASP A 1 287 ? 13.865 -10.852 -26.139 1.00 88.62 287 ASP A CA 1
ATOM 2279 C C . ASP A 1 287 ? 13.096 -9.611 -25.669 1.00 88.62 287 ASP A C 1
ATOM 2281 O O . ASP A 1 287 ? 12.579 -8.855 -26.498 1.00 88.62 287 ASP A O 1
ATOM 2285 N N . LEU A 1 288 ? 13.125 -9.322 -24.361 1.00 88.56 288 LEU A N 1
ATOM 2286 C CA . LEU A 1 288 ? 12.613 -8.065 -23.797 1.00 88.56 288 LEU A CA 1
ATOM 2287 C C . LEU A 1 288 ? 13.378 -6.846 -24.331 1.00 88.56 288 LEU A C 1
ATOM 2289 O O . LEU A 1 288 ? 12.756 -5.887 -24.790 1.00 88.56 288 LEU A O 1
ATOM 2293 N N . ILE A 1 289 ? 14.715 -6.906 -24.362 1.00 88.44 289 ILE A N 1
ATOM 2294 C CA . ILE A 1 289 ? 15.564 -5.836 -24.918 1.00 88.44 289 ILE A CA 1
ATOM 2295 C C . ILE A 1 289 ? 15.199 -5.539 -26.378 1.00 88.44 289 ILE A C 1
ATOM 2297 O O . ILE A 1 289 ? 15.031 -4.377 -26.759 1.00 88.44 289 ILE A O 1
ATOM 2301 N N . LYS A 1 290 ? 15.057 -6.585 -27.201 1.00 87.06 290 LYS A N 1
ATOM 2302 C CA . LYS A 1 290 ? 14.637 -6.448 -28.601 1.00 87.06 290 LYS A CA 1
ATOM 2303 C C . LYS A 1 290 ? 13.245 -5.834 -28.689 1.00 87.06 290 LYS A C 1
ATOM 2305 O O . LYS A 1 290 ? 13.055 -4.860 -29.413 1.00 87.06 290 LYS A O 1
ATOM 2310 N N . SER A 1 291 ? 12.285 -6.364 -27.933 1.00 88.44 291 SER A N 1
ATOM 2311 C CA . SER A 1 291 ? 10.909 -5.863 -27.899 1.00 88.44 291 SER A CA 1
ATOM 2312 C C . SER A 1 291 ? 10.848 -4.367 -27.567 1.00 88.44 291 SER A C 1
ATOM 2314 O O . SER A 1 291 ? 10.145 -3.621 -28.250 1.00 88.44 291 SER A O 1
ATOM 2316 N N . ASP A 1 292 ? 11.609 -3.903 -26.575 1.00 87.06 292 ASP A N 1
ATOM 2317 C CA . ASP A 1 292 ? 11.651 -2.489 -26.191 1.00 87.06 292 ASP A CA 1
ATOM 2318 C C . ASP A 1 292 ? 12.275 -1.608 -27.273 1.00 87.06 292 ASP A C 1
ATOM 2320 O O . ASP A 1 292 ? 11.756 -0.531 -27.580 1.00 87.06 292 ASP A O 1
ATOM 2324 N N . PHE A 1 293 ? 13.364 -2.077 -27.888 1.00 85.25 293 PHE A N 1
ATOM 2325 C C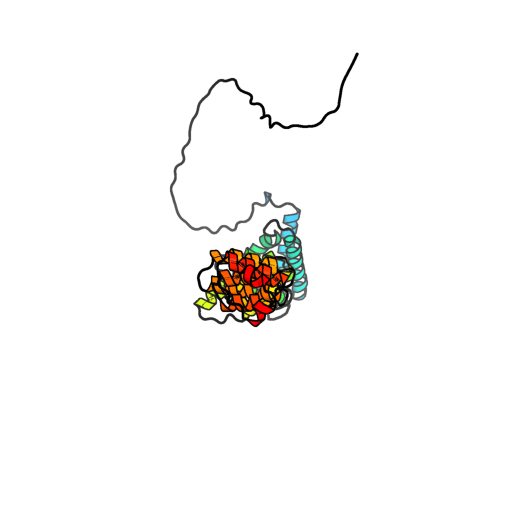A . PHE A 1 293 ? 14.044 -1.356 -28.960 1.00 85.25 293 PHE A CA 1
ATOM 2326 C C . PHE A 1 293 ? 13.154 -1.194 -30.199 1.00 85.25 293 PHE A C 1
ATOM 2328 O O . PHE A 1 293 ? 13.064 -0.099 -30.759 1.00 85.25 293 PHE A O 1
ATOM 2335 N N . TYR A 1 294 ? 12.447 -2.257 -30.595 1.00 85.88 294 TYR A N 1
ATOM 2336 C CA . TYR A 1 294 ? 11.521 -2.242 -31.732 1.00 85.88 294 TYR A CA 1
ATOM 2337 C C . TYR A 1 294 ? 10.171 -1.584 -31.417 1.00 85.88 294 TYR A C 1
ATOM 2339 O O . TYR A 1 294 ? 9.413 -1.258 -32.334 1.00 85.88 294 TYR A O 1
ATOM 2347 N N . SER A 1 295 ? 9.862 -1.340 -30.140 1.00 85.56 295 SER A N 1
ATOM 2348 C CA . SER A 1 295 ? 8.620 -0.677 -29.735 1.00 85.56 295 SER A CA 1
ATOM 2349 C C . SER A 1 295 ? 8.550 0.787 -30.182 1.00 85.56 295 SER A C 1
ATOM 2351 O O . SER A 1 295 ? 7.452 1.341 -30.272 1.00 85.56 295 SER A O 1
ATOM 2353 N N . THR A 1 296 ? 9.688 1.434 -30.457 1.00 81.12 296 THR A N 1
ATOM 2354 C CA . THR A 1 296 ? 9.733 2.826 -30.921 1.00 81.12 296 THR A CA 1
ATOM 2355 C C . THR A 1 296 ? 10.117 2.939 -32.390 1.00 81.12 296 THR A C 1
ATOM 2357 O O . THR A 1 296 ? 11.013 2.267 -32.891 1.00 81.12 296 THR A O 1
ATOM 2360 N N . LYS A 1 297 ? 9.442 3.857 -33.088 1.00 79.69 297 LYS A N 1
ATOM 2361 C CA . LYS A 1 297 ? 9.763 4.254 -34.467 1.00 79.69 297 LYS A CA 1
ATOM 2362 C C . LYS A 1 297 ? 10.475 5.606 -34.537 1.00 79.69 297 LYS A C 1
ATOM 2364 O O . LYS A 1 297 ? 10.825 6.047 -35.629 1.00 79.69 297 LYS A O 1
ATOM 2369 N N . ASP A 1 298 ? 10.669 6.276 -33.399 1.00 86.06 298 ASP A N 1
ATOM 2370 C CA . ASP A 1 298 ? 11.372 7.555 -33.358 1.00 86.06 298 ASP A CA 1
ATOM 2371 C C . ASP A 1 298 ? 12.886 7.344 -33.473 1.00 86.06 298 ASP A C 1
ATOM 2373 O O . ASP A 1 298 ? 13.496 6.636 -32.669 1.00 86.06 298 ASP A O 1
ATOM 2377 N N . LYS A 1 299 ? 13.499 7.993 -34.468 1.00 83.38 299 LYS A N 1
ATOM 2378 C CA . LYS A 1 299 ? 14.929 7.866 -34.774 1.00 83.38 299 LYS A CA 1
ATOM 2379 C C . LYS A 1 299 ? 15.802 8.329 -33.610 1.00 83.38 299 LYS A C 1
ATOM 2381 O O . LYS A 1 299 ? 16.773 7.662 -33.264 1.00 83.38 299 LYS A O 1
ATOM 2386 N N . ASN A 1 300 ? 15.441 9.445 -32.974 1.00 86.88 300 ASN A N 1
ATOM 2387 C CA . ASN A 1 300 ? 16.237 10.007 -31.883 1.00 86.88 300 ASN A CA 1
ATOM 2388 C C . ASN A 1 300 ? 16.225 9.088 -30.659 1.00 86.88 300 ASN A C 1
ATOM 2390 O O . ASN A 1 300 ? 17.282 8.793 -30.102 1.00 86.88 300 ASN A O 1
ATOM 2394 N N . MET A 1 301 ? 15.045 8.589 -30.281 1.00 86.50 301 MET A N 1
ATOM 2395 C CA . MET A 1 301 ? 14.914 7.623 -29.193 1.00 86.50 301 MET A CA 1
ATOM 2396 C C . MET A 1 301 ? 15.672 6.322 -29.495 1.00 86.50 301 MET A C 1
ATOM 2398 O O . MET A 1 301 ? 16.431 5.860 -28.648 1.00 86.50 301 MET A O 1
ATOM 2402 N N . ARG A 1 302 ? 15.559 5.762 -30.711 1.00 84.56 302 ARG A N 1
ATOM 2403 C CA . ARG A 1 302 ? 16.303 4.545 -31.103 1.00 84.56 302 ARG A CA 1
ATOM 2404 C C . ARG A 1 302 ? 17.813 4.715 -30.975 1.00 84.56 302 ARG A C 1
ATOM 2406 O O . ARG A 1 302 ? 18.473 3.828 -30.445 1.00 84.56 302 ARG A O 1
ATOM 2413 N N . ARG A 1 303 ? 18.357 5.863 -31.388 1.00 85.12 303 ARG A N 1
ATOM 2414 C CA . ARG A 1 303 ? 19.787 6.172 -31.221 1.00 85.12 303 ARG A CA 1
ATOM 2415 C C . ARG A 1 303 ? 20.184 6.257 -29.748 1.00 85.12 303 ARG A C 1
ATOM 2417 O O . ARG A 1 303 ? 21.217 5.717 -29.369 1.00 85.12 303 ARG A O 1
ATOM 2424 N N . GLN A 1 304 ? 19.364 6.880 -28.898 1.00 87.06 304 GLN A N 1
ATOM 2425 C CA . GLN A 1 304 ? 19.621 6.919 -27.451 1.00 87.06 304 GLN A CA 1
ATOM 2426 C C . GLN A 1 304 ? 19.636 5.516 -26.832 1.00 87.06 304 GLN A C 1
ATOM 2428 O O . GLN A 1 304 ? 20.539 5.205 -26.058 1.00 87.06 304 GLN A O 1
ATOM 2433 N N . LEU A 1 305 ? 18.681 4.657 -27.201 1.00 86.62 305 LEU A N 1
ATOM 2434 C CA . LEU A 1 305 ? 18.642 3.262 -26.754 1.00 86.62 305 LEU A CA 1
ATOM 2435 C C . LEU A 1 305 ? 19.854 2.469 -27.271 1.00 86.62 305 LEU A C 1
ATOM 2437 O O . LEU A 1 305 ? 20.475 1.738 -26.501 1.00 86.62 305 LEU A O 1
ATOM 2441 N N . ALA A 1 306 ? 20.244 2.672 -28.533 1.00 85.75 306 ALA A N 1
ATOM 2442 C CA . ALA A 1 306 ? 21.443 2.075 -29.117 1.00 85.75 306 ALA A CA 1
ATOM 2443 C C . ALA A 1 306 ? 22.711 2.455 -28.336 1.00 85.75 306 ALA A C 1
ATOM 2445 O O . ALA A 1 306 ? 23.461 1.568 -27.943 1.00 85.75 306 ALA A O 1
ATOM 2446 N N . PHE A 1 307 ? 22.893 3.734 -27.983 1.00 87.88 307 PHE A N 1
ATOM 2447 C CA . PHE A 1 307 ? 24.028 4.163 -27.156 1.00 87.88 307 PHE A CA 1
ATOM 2448 C C . PHE A 1 307 ? 24.066 3.482 -25.780 1.00 87.88 307 PHE A C 1
ATOM 2450 O O . PHE A 1 307 ? 25.148 3.183 -25.264 1.00 87.88 307 PHE A O 1
ATOM 2457 N N . VAL A 1 308 ? 22.904 3.241 -25.162 1.00 87.38 308 VAL A N 1
ATOM 2458 C CA . VAL A 1 308 ? 22.823 2.499 -23.894 1.00 87.38 308 VAL A CA 1
ATOM 2459 C C . VAL A 1 308 ? 23.276 1.051 -24.096 1.00 87.38 308 VAL A C 1
ATOM 2461 O O . VAL A 1 308 ? 24.093 0.565 -23.312 1.00 87.38 308 VAL A O 1
ATOM 2464 N N . LEU A 1 309 ? 22.820 0.388 -25.163 1.00 86.94 309 LEU A N 1
ATOM 2465 C CA . LEU A 1 309 ? 23.212 -0.986 -25.499 1.00 86.94 309 LEU A CA 1
ATOM 2466 C C . LEU A 1 309 ? 24.701 -1.107 -25.839 1.00 86.94 309 LEU A C 1
ATOM 2468 O O . LEU A 1 309 ? 25.377 -1.979 -25.290 1.00 86.94 309 LEU A O 1
ATOM 2472 N N . ALA A 1 310 ? 25.235 -0.188 -26.646 1.00 87.50 310 ALA A N 1
ATOM 2473 C CA . ALA A 1 310 ? 26.651 -0.120 -26.999 1.00 87.50 310 ALA A CA 1
ATOM 2474 C C . ALA A 1 310 ? 27.534 0.023 -25.757 1.00 87.50 310 ALA A C 1
ATOM 2476 O O . ALA A 1 310 ? 28.533 -0.681 -25.587 1.00 87.50 310 ALA A O 1
ATOM 2477 N N . ARG A 1 311 ? 27.133 0.891 -24.816 1.00 87.62 311 ARG A N 1
ATOM 2478 C CA . ARG A 1 311 ? 27.845 1.067 -23.544 1.00 87.62 311 ARG A CA 1
ATOM 2479 C C . ARG A 1 311 ? 27.852 -0.210 -22.702 1.00 87.62 311 ARG A C 1
ATOM 2481 O O . ARG A 1 311 ? 28.848 -0.473 -22.027 1.00 87.62 311 ARG A O 1
ATOM 2488 N N . GLN A 1 312 ? 26.774 -0.990 -22.747 1.00 86.88 312 GLN A N 1
ATOM 2489 C CA . GLN A 1 312 ? 26.675 -2.295 -22.085 1.00 86.88 312 GLN A CA 1
ATOM 2490 C C . GLN A 1 312 ? 27.285 -3.440 -22.910 1.00 86.88 312 GLN A C 1
ATOM 2492 O O . GLN A 1 312 ? 27.365 -4.564 -22.421 1.00 86.88 312 GLN A O 1
ATOM 2497 N N . LYS A 1 313 ? 27.775 -3.158 -24.127 1.00 85.56 313 LYS A N 1
ATOM 2498 C CA . LYS A 1 313 ? 28.344 -4.124 -25.081 1.00 85.56 313 LYS A CA 1
ATOM 2499 C C . LYS A 1 313 ? 27.382 -5.259 -25.435 1.00 85.56 313 LYS A C 1
ATOM 2501 O O . LYS A 1 313 ? 27.809 -6.398 -25.621 1.00 85.56 313 LYS A O 1
ATOM 2506 N N . ILE A 1 314 ? 26.092 -4.949 -25.506 1.00 83.56 314 ILE A N 1
ATOM 2507 C CA . ILE A 1 314 ? 25.059 -5.909 -25.887 1.00 83.56 314 ILE A CA 1
ATOM 2508 C C . ILE A 1 314 ? 24.940 -5.886 -27.413 1.00 83.56 314 ILE A C 1
ATOM 2510 O O . ILE A 1 314 ? 24.541 -4.857 -27.960 1.00 83.56 314 ILE A O 1
ATOM 2514 N N . PRO A 1 315 ? 25.297 -6.978 -28.115 1.00 77.00 315 PRO A N 1
ATOM 2515 C CA . PRO A 1 315 ? 25.202 -7.015 -29.563 1.00 77.00 315 PRO A CA 1
ATOM 2516 C C . PRO A 1 315 ? 23.730 -7.088 -29.972 1.00 77.00 315 PRO A C 1
ATOM 2518 O O . PRO A 1 315 ? 23.029 -8.045 -29.639 1.00 77.00 315 PRO A O 1
ATOM 2521 N N . LEU A 1 316 ? 23.269 -6.078 -30.706 1.00 77.38 316 LEU A N 1
ATOM 2522 C CA . LEU A 1 316 ? 21.970 -6.090 -31.363 1.00 77.38 316 LEU A CA 1
ATOM 2523 C C . LEU A 1 316 ? 22.198 -6.138 -32.873 1.00 77.38 316 LEU A C 1
ATOM 2525 O O . LEU A 1 316 ? 22.718 -5.193 -33.464 1.00 77.38 316 LEU A O 1
ATOM 2529 N N . GLU A 1 317 ? 21.838 -7.257 -33.495 1.00 71.19 317 GLU A N 1
ATOM 2530 C CA . GLU A 1 317 ? 21.882 -7.378 -34.950 1.00 71.19 317 GLU A CA 1
ATOM 2531 C C . GLU A 1 317 ? 20.682 -6.635 -35.540 1.00 71.19 317 GLU A C 1
ATOM 2533 O O . GLU A 1 317 ? 19.537 -7.020 -35.316 1.00 71.19 317 GLU A O 1
ATOM 2538 N N . LEU A 1 318 ? 20.955 -5.543 -36.255 1.00 70.62 318 LEU A N 1
ATOM 2539 C CA . LEU A 1 318 ? 19.950 -4.831 -37.040 1.00 70.62 318 LEU A CA 1
ATOM 2540 C C . LEU A 1 318 ? 19.706 -5.567 -38.361 1.00 70.62 318 LEU A C 1
ATOM 2542 O O . LEU A 1 318 ? 20.665 -6.023 -39.002 1.00 70.62 318 LEU A O 1
ATOM 2546 N N . ASP A 1 319 ? 18.449 -5.614 -38.794 1.00 74.62 319 ASP A N 1
ATOM 2547 C CA . ASP A 1 319 ? 18.093 -6.124 -40.118 1.00 74.62 319 ASP A CA 1
ATOM 2548 C C . ASP A 1 319 ? 18.611 -5.178 -41.215 1.00 74.62 319 ASP A C 1
ATOM 2550 O O . ASP A 1 319 ? 18.800 -3.977 -40.998 1.00 74.62 319 ASP A O 1
ATOM 2554 N N . ASP A 1 320 ? 18.858 -5.708 -42.415 1.00 63.19 320 ASP A N 1
ATOM 2555 C CA . ASP A 1 320 ? 19.445 -4.932 -43.518 1.00 63.19 320 ASP A CA 1
ATOM 2556 C C . ASP A 1 320 ? 18.556 -3.748 -43.950 1.00 63.19 320 ASP A C 1
ATOM 2558 O O . ASP A 1 320 ? 19.073 -2.669 -44.238 1.00 63.19 320 ASP A O 1
ATOM 2562 N N . ASP A 1 321 ? 17.230 -3.889 -43.851 1.00 65.69 321 ASP A N 1
ATOM 2563 C CA . ASP A 1 321 ? 16.264 -2.804 -44.088 1.00 65.69 321 ASP A CA 1
ATOM 2564 C C . ASP A 1 321 ? 16.419 -1.642 -43.082 1.00 65.69 321 ASP A C 1
ATOM 2566 O O . ASP A 1 321 ? 16.160 -0.477 -43.395 1.00 65.69 321 ASP A O 1
ATOM 2570 N N . GLU A 1 322 ? 16.859 -1.931 -41.855 1.00 64.44 322 GLU A N 1
ATOM 2571 C CA . GLU A 1 322 ? 17.054 -0.925 -40.807 1.00 64.44 322 GLU A CA 1
ATOM 2572 C C . GLU A 1 322 ? 18.384 -0.193 -40.954 1.00 64.44 322 GLU A C 1
ATOM 2574 O O . GLU A 1 322 ? 18.456 1.013 -40.697 1.00 64.44 322 GLU A O 1
ATOM 2579 N N . LYS A 1 323 ? 19.412 -0.905 -41.429 1.00 62.75 323 LYS A N 1
ATOM 2580 C CA . LYS A 1 323 ? 20.708 -0.320 -41.796 1.00 62.75 323 LYS A CA 1
ATOM 2581 C C . LYS A 1 323 ? 20.560 0.665 -42.954 1.00 62.75 323 LYS A C 1
ATOM 2583 O O . LYS A 1 323 ? 21.215 1.705 -42.957 1.00 62.75 323 LYS A O 1
ATOM 2588 N N . GLU A 1 324 ? 19.676 0.375 -43.910 1.00 60.62 324 GLU A N 1
ATOM 2589 C CA . GLU A 1 324 ? 19.364 1.296 -45.008 1.00 60.62 324 GLU A CA 1
ATOM 2590 C C . GLU A 1 324 ? 18.530 2.509 -44.552 1.00 60.62 324 GLU A C 1
ATOM 2592 O O . GLU A 1 324 ? 18.704 3.614 -45.073 1.00 60.62 324 GLU A O 1
ATOM 2597 N N . ALA A 1 325 ? 17.641 2.340 -43.566 1.00 65.50 325 ALA A N 1
ATOM 2598 C CA . ALA A 1 325 ? 16.746 3.400 -43.091 1.00 65.50 325 ALA A CA 1
ATOM 2599 C C . ALA A 1 325 ? 17.412 4.437 -42.159 1.00 65.50 325 ALA A C 1
ATOM 2601 O O . ALA A 1 325 ? 16.996 5.609 -42.133 1.00 65.50 325 ALA A O 1
ATOM 2602 N N . ASP A 1 326 ? 18.410 4.022 -41.374 1.00 68.50 326 ASP A N 1
ATOM 2603 C CA . ASP A 1 326 ? 19.223 4.906 -40.533 1.00 68.50 326 ASP A CA 1
ATOM 2604 C C . ASP A 1 326 ? 20.674 4.389 -40.418 1.00 68.50 326 ASP A C 1
ATOM 2606 O O . ASP A 1 326 ? 21.000 3.677 -39.467 1.00 68.50 326 ASP A O 1
ATOM 2610 N N . PRO A 1 327 ? 21.574 4.758 -41.349 1.00 67.62 327 PRO A N 1
ATOM 2611 C CA . PRO A 1 327 ? 22.961 4.285 -41.328 1.00 67.62 327 PRO A CA 1
ATOM 2612 C C . PRO A 1 327 ? 23.735 4.750 -40.084 1.00 67.62 327 PRO A C 1
ATOM 2614 O O . PRO A 1 327 ? 24.650 4.063 -39.638 1.00 67.62 327 PRO A O 1
ATOM 2617 N N . GLU A 1 328 ? 23.345 5.876 -39.474 1.00 74.19 328 GLU A N 1
ATOM 2618 C CA . GLU A 1 328 ? 23.964 6.382 -38.240 1.00 74.19 328 GLU A CA 1
ATOM 2619 C C . GLU A 1 328 ? 23.567 5.546 -37.008 1.00 74.19 328 GLU A C 1
ATOM 2621 O O . GLU A 1 328 ? 24.262 5.575 -35.994 1.00 74.19 328 GLU A O 1
ATOM 2626 N N . LEU A 1 329 ? 22.473 4.775 -37.072 1.00 73.00 329 LEU A N 1
ATOM 2627 C CA . LEU A 1 329 ? 22.054 3.890 -35.979 1.00 73.00 329 LEU A CA 1
ATOM 2628 C C . LEU A 1 329 ? 23.055 2.748 -35.770 1.00 73.00 329 LEU A C 1
ATOM 2630 O O . LEU A 1 329 ? 23.314 2.368 -34.631 1.00 73.00 329 LEU A O 1
ATOM 2634 N N . GLN A 1 330 ? 23.648 2.245 -36.855 1.00 69.75 330 GLN A N 1
ATOM 2635 C CA . GLN A 1 330 ? 24.681 1.214 -36.795 1.00 69.75 330 GLN A CA 1
ATOM 2636 C C . GLN A 1 330 ? 25.991 1.733 -36.186 1.00 69.75 330 GLN A C 1
ATOM 2638 O O . GLN A 1 330 ? 26.719 0.956 -35.586 1.00 69.75 330 GLN A O 1
ATOM 2643 N N . GLU A 1 331 ? 26.286 3.030 -36.302 1.00 73.38 331 GLU A N 1
ATOM 2644 C CA . GLU A 1 331 ? 27.444 3.642 -35.632 1.00 73.38 331 GLU A CA 1
ATOM 2645 C C . GLU A 1 331 ? 27.218 3.846 -34.123 1.00 73.38 331 GLU A C 1
ATOM 2647 O O . GLU A 1 331 ? 28.177 4.032 -33.372 1.00 73.38 331 GLU A O 1
ATOM 2652 N N . CYS A 1 332 ? 25.956 3.842 -33.677 1.00 71.50 332 CYS A N 1
ATOM 2653 C CA . CYS A 1 332 ? 25.577 4.041 -32.277 1.00 71.50 332 CYS A CA 1
ATOM 2654 C C . CYS A 1 332 ? 25.516 2.738 -31.459 1.00 71.50 332 CYS A C 1
ATOM 2656 O O . CYS A 1 332 ? 25.446 2.831 -30.231 1.00 71.50 332 CYS A O 1
ATOM 2658 N N . LEU A 1 333 ? 25.491 1.571 -32.117 1.00 69.12 333 LEU A N 1
ATOM 2659 C CA . LEU A 1 333 ? 25.549 0.222 -31.529 1.00 69.12 333 LEU A CA 1
ATOM 2660 C C . LEU A 1 333 ? 26.998 -0.275 -31.470 1.00 69.12 333 LEU A C 1
ATOM 2662 O O . LEU A 1 333 ? 27.354 -0.900 -30.443 1.00 69.12 333 LEU A O 1
#

pLDDT: mean 75.84, std 21.61, range [21.11, 94.31]

Secondary structure (DSSP, 8-state):
-------------PPPPPP--------------------------------GGG--HHHHHHHHHHHHHHHHHHSS-HHHHHHHHHHHHHHHHHHHTSTTSS-HHHHHHGGGHHHHHHHHHHSPSSHHHHHHHHHHHHHHHHH--TT--HHHHHHHH---S-GGGG-HHHHHHHHHHHHHHHHHHHHTT---HHHHHHHHHHHHHHHHTT-HHHHHHHHHHTT-GGGHHHH--TTTHHHHHHHHHHHGGGPPTTHHHHHHHHHHHHHHHTT-HHHHHHHHHHHT-HHHHHHHHHT---HHHHHHHHHHHHHHT------HHHHHH-HHHHHH-